Protein 2H1T (pdb70)

B-factor: mean 19.74, std 7.94, range [5.24, 64.87]

Structure (mmCIF, N/CA/C/O backbone):
data_2H1T
#
_entry.id   2H1T
#
_cell.length_a   130.030
_cell.length_b   41.900
_cell.length_c   78.650
_cell.angle_alpha   90.000
_cell.angle_beta   91.220
_cell.angle_gamma   90.000
#
_symmetry.space_group_name_H-M   'C 1 2 1'
#
loop_
_entity.id
_entity.type
_entity.pdbx_description
1 polymer 'Hypothetical protein'
2 non-polymer 1,2-ETHANEDIOL
3 non-polymer (4S)-2-METHYL-2,4-PENTANEDIOL
4 water water
#
loop_
_atom_site.group_PDB
_atom_site.id
_atom_site.type_symbol
_atom_site.label_atom_id
_atom_site.label_alt_id
_atom_site.label_comp_id
_atom_site.label_asym_id
_atom_site.label_entity_id
_atom_site.label_seq_id
_atom_site.pdbx_PDB_ins_code
_atom_site.Cartn_x
_atom_site.Cartn_y
_atom_site.Cartn_z
_atom_site.occupancy
_atom_site.B_iso_or_equiv
_atom_site.auth_seq_id
_atom_site.auth_comp_id
_atom_site.auth_asym_id
_atom_site.auth_atom_id
_atom_site.pdbx_PDB_model_num
ATOM 1 N N . SER A 1 3 ? 58.216 33.530 -21.300 1.00 37.98 2 SER A N 1
ATOM 2 C CA . SER A 1 3 ? 58.100 33.745 -22.775 1.00 37.20 2 SER A CA 1
ATOM 3 C C . SER A 1 3 ? 57.920 32.429 -23.560 1.00 36.69 2 SER A C 1
ATOM 4 O O . SER A 1 3 ? 57.115 32.386 -24.494 1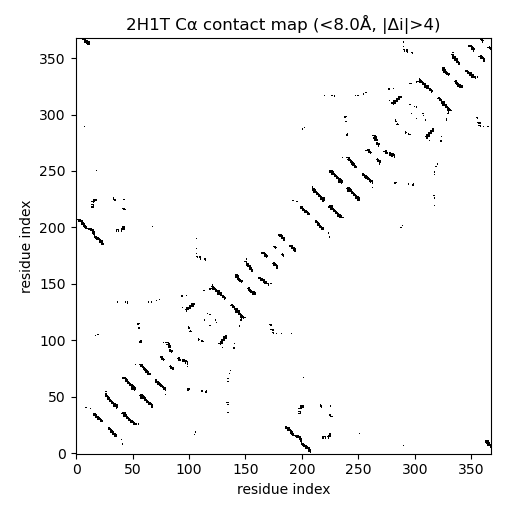.00 36.56 2 SER A O 1
ATOM 7 N N . ARG A 1 4 ? 58.651 31.370 -23.176 1.00 35.98 3 ARG A N 1
ATOM 8 C CA . ARG A 1 4 ? 58.551 30.041 -23.844 1.00 33.86 3 ARG A CA 1
ATOM 9 C C . ARG A 1 4 ? 57.160 29.405 -23.732 1.00 31.14 3 ARG A C 1
ATOM 10 O O . ARG A 1 4 ? 56.675 28.800 -24.684 1.00 30.89 3 ARG A O 1
ATOM 18 N N . ASP A 1 5 ? 56.539 29.514 -22.565 1.00 28.90 4 ASP A N 1
ATOM 19 C CA . ASP A 1 5 ? 55.215 28.925 -22.368 1.00 27.70 4 ASP A CA 1
ATOM 20 C C . ASP A 1 5 ? 54.318 29.843 -21.526 1.00 25.01 4 ASP A C 1
ATOM 21 O O . ASP A 1 5 ? 54.740 30.909 -21.089 1.00 20.07 4 ASP A O 1
ATOM 26 N N . ARG A 1 6 ? 53.066 29.445 -21.360 1.00 21.45 5 ARG A N 1
ATOM 27 C CA . ARG A 1 6 ? 52.142 30.211 -20.595 1.00 19.77 5 ARG A CA 1
ATOM 28 C C . ARG A 1 6 ? 51.404 29.259 -19.673 1.00 16.30 5 ARG A C 1
ATOM 29 O O . ARG A 1 6 ? 50.970 28.207 -20.130 1.00 14.34 5 ARG A O 1
ATOM 37 N N . LEU A 1 7 ? 51.276 29.632 -18.393 1.00 14.50 6 LEU A N 1
ATOM 38 C CA . LEU A 1 7 ? 50.582 28.825 -17.393 1.00 15.84 6 LEU A CA 1
ATOM 39 C C . LEU A 1 7 ? 49.053 29.067 -17.384 1.00 14.56 6 LEU A C 1
ATOM 40 O O . LEU A 1 7 ? 48.605 30.207 -17.384 1.00 15.63 6 LEU A O 1
ATOM 45 N N . TYR A 1 8 ? 48.288 27.976 -17.366 1.00 13.36 7 TYR A N 1
ATOM 46 C CA . TYR A 1 8 ? 46.835 27.977 -17.188 1.00 12.75 7 TYR A CA 1
ATOM 47 C C . TYR A 1 8 ? 46.541 27.005 -16.076 1.00 14.61 7 TYR A C 1
ATOM 48 O O . TYR A 1 8 ? 47.063 25.886 -16.055 1.00 13.87 7 TYR A O 1
ATOM 57 N N . THR A 1 9 ? 45.672 27.429 -15.174 1.00 12.06 8 THR A N 1
ATOM 58 C CA . THR A 1 9 ? 45.312 26.694 -13.996 1.00 13.24 8 THR A CA 1
ATOM 59 C C . THR A 1 9 ? 43.776 26.587 -13.957 1.00 13.16 8 THR A C 1
ATOM 60 O O . THR A 1 9 ? 43.070 27.599 -14.186 1.00 13.25 8 THR A O 1
ATOM 64 N N . TRP A 1 10 ? 43.260 25.389 -13.705 1.00 13.68 9 TRP A N 1
ATOM 65 C CA . TRP A 1 10 ? 41.823 25.187 -13.529 1.00 14.10 9 TRP A CA 1
ATOM 66 C C . TRP A 1 10 ? 41.537 24.513 -12.210 1.00 14.43 9 TRP A C 1
ATOM 67 O O . TRP A 1 10 ? 42.220 23.557 -11.817 1.00 12.41 9 TRP A O 1
ATOM 78 N N . ALA A 1 11 ? 40.500 24.988 -11.541 1.00 13.84 10 ALA A N 1
ATOM 79 C CA . ALA A 1 11 ? 39.959 24.342 -10.369 1.00 13.80 10 ALA A CA 1
ATOM 80 C C . ALA A 1 11 ? 38.663 23.633 -10.756 1.00 13.81 10 ALA A C 1
ATOM 81 O O . ALA A 1 11 ? 37.810 24.218 -11.445 1.00 14.71 10 ALA A O 1
ATOM 83 N N . GLY A 1 12 ? 38.478 22.414 -10.270 1.00 13.65 11 GLY A N 1
ATOM 84 C CA . GLY A 1 12 ? 37.207 21.764 -10.375 1.00 14.44 11 GLY A CA 1
ATOM 85 C C . GLY A 1 12 ? 36.121 22.288 -9.441 1.00 12.44 11 GLY A C 1
ATOM 86 O O . GLY A 1 12 ? 36.402 22.632 -8.280 1.00 13.82 11 GLY A O 1
ATOM 87 N N . LEU A 1 13 ? 34.879 22.278 -9.945 1.00 13.39 12 LEU A N 1
ATOM 88 C CA . LEU A 1 13 ? 33.699 22.705 -9.199 1.00 14.02 12 LEU A CA 1
ATOM 89 C C . LEU A 1 13 ? 32.903 21.495 -8.759 1.00 16.22 12 LEU A C 1
ATOM 90 O O . LEU A 1 13 ? 32.116 21.560 -7.813 1.00 15.85 12 LEU A O 1
ATOM 95 N N . TRP A 1 14 ? 33.099 20.370 -9.449 1.00 16.58 13 TRP A N 1
ATOM 96 C CA . TRP A 1 14 ? 32.526 19.118 -9.004 1.00 14.92 13 TRP A CA 1
ATOM 97 C C . TRP A 1 14 ? 33.166 18.746 -7.655 1.00 13.36 13 TRP A C 1
ATOM 98 O O . TRP A 1 14 ? 34.249 19.219 -7.318 1.00 12.10 13 TRP A O 1
ATOM 109 N N . ARG A 1 15 ? 32.488 17.927 -6.870 1.00 13.69 14 ARG A N 1
ATOM 110 C CA . ARG A 1 15 ? 33.059 17.459 -5.592 1.00 14.38 14 ARG A CA 1
ATOM 111 C C . ARG A 1 15 ? 32.799 15.961 -5.435 1.00 15.96 14 ARG A C 1
ATOM 112 O O . ARG A 1 15 ? 31.761 15.447 -5.885 1.00 15.12 14 ARG A O 1
ATOM 120 N N . SER A 1 16 ? 33.778 15.290 -4.818 1.00 15.18 15 SER A N 1
ATOM 121 C CA A SER A 1 16 ? 33.666 13.904 -4.400 0.50 15.14 15 SER A CA 1
ATOM 122 C CA B SER A 1 16 ? 33.691 13.897 -4.394 0.50 14.73 15 SER A CA 1
ATOM 123 C C . SER A 1 16 ? 34.362 13.792 -3.028 1.00 15.40 15 SER A C 1
ATOM 124 O O . SER A 1 16 ? 35.332 14.507 -2.757 1.00 14.68 15 SER A O 1
ATOM 129 N N . PRO A 1 17 ? 33.871 12.897 -2.152 1.00 16.19 16 PRO A N 1
ATOM 130 C CA . PRO A 1 17 ? 34.526 12.802 -0.855 1.00 18.32 16 PRO A CA 1
ATOM 131 C C . PRO A 1 17 ? 35.926 12.259 -1.002 1.00 19.42 16 PRO A C 1
ATOM 132 O O . PRO A 1 17 ? 36.139 11.348 -1.800 1.00 20.22 16 PRO A O 1
ATOM 136 N N . SER A 1 18 ? 36.877 12.812 -0.262 1.00 19.66 17 SER A N 1
ATOM 137 C CA . SER A 1 18 ? 38.230 12.293 -0.332 1.00 18.83 17 SER A CA 1
ATOM 138 C C . SER A 1 18 ? 39.010 12.470 0.970 1.00 17.17 17 SER A C 1
ATOM 139 O O . SER A 1 18 ? 38.486 13.044 1.930 1.00 17.45 17 SER A O 1
ATOM 142 N N . SER A 1 19 ? 40.227 11.923 1.000 1.00 16.44 18 SER A N 1
ATOM 143 C CA . SER A 1 19 ? 41.035 11.825 2.231 1.00 16.15 18 SER A CA 1
ATOM 144 C C . SER A 1 19 ? 42.521 11.863 1.889 1.00 17.68 18 SER A C 1
ATOM 145 O O . SER A 1 19 ? 42.937 12.145 0.728 1.00 15.80 18 SER A O 1
ATOM 148 N N . SER A 1 20 ? 43.312 11.512 2.882 1.00 16.03 19 SER A N 1
ATOM 149 C CA . SER A 1 20 ? 44.739 11.496 2.757 1.00 15.62 19 SER A CA 1
ATOM 150 C C . SER A 1 20 ? 45.292 10.150 2.314 1.00 14.22 19 SER A C 1
ATOM 151 O O . SER A 1 20 ? 44.723 9.089 2.539 1.00 11.77 19 SER A O 1
ATOM 154 N N . TRP A 1 21 ? 46.443 10.216 1.678 1.00 15.69 20 TRP A N 1
ATOM 155 C CA . TRP A 1 21 ? 47.216 9.045 1.380 1.00 16.99 20 TRP A CA 1
ATOM 156 C C . TRP A 1 21 ? 48.649 9.482 1.615 1.00 16.18 20 TRP A C 1
ATOM 157 O O . TRP A 1 21 ? 49.111 10.523 1.062 1.00 15.83 20 TRP A O 1
ATOM 168 N N . GLU A 1 22 ? 49.353 8.713 2.438 1.00 14.59 21 GLU A N 1
ATOM 169 C CA . GLU A 1 22 ? 50.710 9.052 2.789 1.00 14.14 21 GLU A CA 1
ATOM 170 C C . GLU A 1 22 ? 51.577 7.810 2.589 1.00 13.27 21 GLU A C 1
ATOM 171 O O . GLU A 1 22 ? 51.248 6.708 3.065 1.00 12.65 21 GLU A O 1
ATOM 177 N N . ALA A 1 23 ? 52.691 8.014 1.880 1.00 16.50 22 ALA A N 1
ATOM 178 C CA . ALA A 1 23 ? 53.729 6.990 1.696 1.00 15.02 22 ALA A CA 1
ATOM 179 C C . ALA A 1 23 ? 55.033 7.459 2.331 1.00 16.61 22 ALA A C 1
ATOM 180 O O . ALA A 1 23 ? 55.614 8.498 1.950 1.00 14.00 22 ALA A O 1
ATOM 182 N N . LEU A 1 24 ? 55.491 6.699 3.318 1.00 17.63 23 LEU A N 1
ATOM 183 C CA . LEU A 1 24 ? 56.659 7.100 4.074 1.00 18.94 23 LEU A CA 1
ATOM 184 C C . LEU A 1 24 ? 57.789 6.055 3.999 1.00 19.01 23 LEU A C 1
ATOM 185 O O . LEU A 1 24 ? 57.533 4.842 4.018 1.00 17.53 23 LEU A O 1
ATOM 190 N N . ARG A 1 25 ? 59.025 6.549 3.940 1.00 19.81 24 ARG A N 1
ATOM 191 C CA . ARG A 1 25 ? 60.213 5.689 4.044 1.00 22.02 24 ARG A CA 1
ATOM 192 C C . ARG A 1 25 ? 60.908 5.961 5.378 1.00 19.28 24 ARG A C 1
ATOM 193 O O . ARG A 1 25 ? 61.186 7.109 5.713 1.00 18.43 24 ARG A O 1
ATOM 201 N N . LEU A 1 26 ? 61.218 4.899 6.107 1.00 19.18 25 LEU A N 1
ATOM 202 C CA . LEU A 1 26 ? 61.761 5.043 7.434 1.00 19.64 25 LEU A CA 1
ATOM 203 C C . LEU A 1 26 ? 63.156 4.467 7.472 1.00 20.81 25 LEU A C 1
ATOM 204 O O . LEU A 1 26 ? 63.377 3.305 7.124 1.00 19.30 25 LEU A O 1
ATOM 209 N N . GLU A 1 27 ? 64.090 5.309 7.915 1.00 21.73 26 GLU A N 1
ATOM 210 C CA . GLU A 1 27 ? 65.426 4.867 8.350 1.00 23.30 26 GLU A CA 1
ATOM 211 C C . GLU A 1 27 ? 65.544 4.909 9.872 1.00 21.59 26 GLU A C 1
ATOM 212 O O . GLU A 1 27 ? 64.604 5.263 10.576 1.00 21.31 26 GLU A O 1
ATOM 218 N N . ASP A 1 28 ? 66.708 4.561 10.394 1.00 21.96 27 ASP A N 1
ATOM 219 C CA . ASP A 1 28 ? 66.886 4.480 11.821 1.00 24.43 27 ASP A CA 1
ATOM 220 C C . ASP A 1 28 ? 66.662 5.819 12.515 1.00 22.42 27 ASP A C 1
ATOM 221 O O . ASP A 1 28 ? 66.039 5.868 13.585 1.00 23.50 27 ASP A O 1
ATOM 226 N N . ASP A 1 29 ? 67.192 6.882 11.917 1.00 19.45 28 ASP A N 1
ATOM 227 C CA . ASP A 1 29 ? 67.197 8.195 12.555 1.00 19.00 28 ASP A CA 1
ATOM 228 C C . ASP A 1 29 ? 66.461 9.288 11.773 1.00 15.72 28 ASP A C 1
ATOM 229 O O . ASP A 1 29 ? 66.552 10.460 12.108 1.00 13.41 28 ASP A O 1
ATOM 234 N N . GLN A 1 30 ? 65.791 8.900 10.697 1.00 16.30 29 GLN A N 1
ATOM 235 C CA . GLN A 1 30 ? 65.054 9.841 9.869 1.00 17.07 29 GLN A CA 1
ATOM 236 C C . GLN A 1 30 ? 63.960 9.182 9.009 1.00 14.32 29 GLN A C 1
ATOM 237 O O . GLN A 1 30 ? 63.927 7.973 8.814 1.00 15.55 29 GLN A O 1
ATOM 243 N N . ALA A 1 31 ? 63.006 9.998 8.590 1.00 13.98 30 ALA A N 1
ATOM 244 C CA . ALA A 1 31 ? 61.947 9.565 7.699 1.00 15.67 30 ALA A CA 1
ATOM 245 C C . ALA A 1 31 ? 61.749 10.609 6.647 1.00 15.33 30 ALA A C 1
ATOM 246 O O . ALA A 1 31 ? 62.000 11.805 6.863 1.00 16.24 30 ALA A O 1
ATOM 248 N N . GLU A 1 32 ? 61.270 10.142 5.509 1.00 13.21 31 GLU A N 1
ATOM 249 C CA . GLU A 1 32 ? 60.888 10.998 4.439 1.00 17.76 31 GLU A CA 1
ATOM 250 C C . GLU A 1 32 ? 59.563 10.512 3.912 1.00 16.85 31 GLU A C 1
ATOM 251 O O . GLU A 1 32 ? 59.373 9.297 3.736 1.00 18.76 31 GLU A O 1
ATOM 257 N N . SER A 1 33 ? 58.668 11.463 3.675 1.00 14.44 32 SER A N 1
ATOM 258 C CA . SER A 1 33 ? 57.303 11.168 3.377 1.00 15.30 32 SER A CA 1
ATOM 259 C C . SER A 1 33 ? 56.690 12.111 2.342 1.00 15.29 32 SER A C 1
ATOM 260 O O . SER A 1 33 ? 57.078 13.273 2.228 1.00 13.68 32 SER A O 1
ATOM 263 N N . GLN A 1 34 ? 55.766 11.545 1.569 1.00 16.35 33 GLN A N 1
ATOM 264 C CA . GLN A 1 34 ? 54.945 12.246 0.615 1.00 19.28 33 GLN A CA 1
ATOM 265 C C . GLN A 1 34 ? 53.505 11.989 1.022 1.00 17.47 33 GLN A C 1
ATOM 266 O O . GLN A 1 34 ? 53.048 10.833 1.060 1.00 15.03 33 GLN A O 1
ATOM 272 N N . LEU A 1 35 ? 52.783 13.071 1.287 1.00 17.98 34 LEU A N 1
ATOM 273 C CA . LEU A 1 35 ? 51.427 12.990 1.799 1.00 18.59 34 LEU A CA 1
ATOM 274 C C . LEU A 1 35 ? 50.508 13.767 0.860 1.00 17.74 34 LEU A C 1
ATOM 275 O O . LEU A 1 35 ? 50.751 14.922 0.538 1.00 15.76 34 LEU A O 1
ATOM 280 N N . ARG A 1 36 ? 49.456 13.140 0.378 1.00 14.62 35 ARG A N 1
ATOM 281 C CA . ARG A 1 36 ? 48.500 13.872 -0.503 1.00 16.41 35 ARG A CA 1
ATOM 282 C C . ARG A 1 36 ? 47.159 13.877 0.170 1.00 15.57 35 ARG A C 1
ATOM 283 O O . ARG A 1 36 ? 46.763 12.846 0.733 1.00 14.38 35 ARG A O 1
ATOM 291 N N . ALA A 1 37 ? 46.454 15.008 0.103 1.00 14.74 36 ALA A N 1
ATOM 292 C CA . ALA A 1 37 ? 45.241 15.214 0.877 1.00 14.64 36 ALA A CA 1
ATOM 293 C C . ALA A 1 37 ? 44.489 16.442 0.371 1.00 14.97 36 ALA A C 1
ATOM 294 O O . ALA A 1 37 ? 45.052 17.282 -0.332 1.00 15.13 36 ALA A O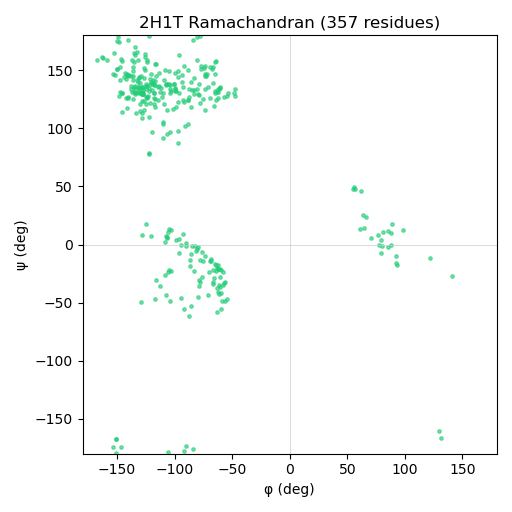 1
ATOM 296 N N . PRO A 1 38 ? 43.187 16.500 0.667 1.00 15.11 37 PRO A N 1
ATOM 297 C CA . PRO A 1 38 ? 42.380 17.653 0.318 1.00 15.02 37 PRO A CA 1
ATOM 298 C C . PRO A 1 38 ? 42.468 18.723 1.390 1.00 16.83 37 PRO A C 1
ATOM 299 O O . PRO A 1 38 ? 42.502 18.390 2.581 1.00 15.46 37 PRO A O 1
ATOM 303 N N . ASP A 1 39 ? 42.546 19.985 0.946 1.00 18.37 38 ASP A N 1
ATOM 304 C CA . ASP A 1 39 ? 42.322 21.150 1.786 1.00 18.64 38 ASP A CA 1
ATOM 305 C C . ASP A 1 39 ? 40.869 21.146 2.204 1.00 19.65 38 ASP A C 1
ATOM 306 O O . ASP A 1 39 ? 39.967 21.241 1.357 1.00 19.34 38 ASP A O 1
ATOM 311 N N . GLU A 1 40 ? 40.654 21.082 3.514 1.00 19.85 39 GLU A N 1
ATOM 312 C CA . GLU A 1 40 ? 39.341 20.869 4.078 1.00 23.21 39 GLU A CA 1
ATOM 313 C C . GLU A 1 40 ? 38.455 22.131 4.035 1.00 24.69 39 GLU A C 1
ATOM 314 O O . GLU A 1 40 ? 37.263 22.054 4.327 1.00 26.26 39 GLU A O 1
ATOM 320 N N . ARG A 1 41 ? 39.011 23.269 3.627 1.00 24.68 40 ARG A N 1
ATOM 321 C CA . ARG A 1 41 ? 38.241 24.502 3.481 1.00 26.76 40 ARG A CA 1
ATOM 322 C C . ARG A 1 41 ? 37.955 24.800 2.020 1.00 25.89 40 ARG A C 1
ATOM 323 O O . ARG A 1 41 ? 36.816 25.086 1.658 1.00 27.07 40 ARG A O 1
ATOM 331 N N . SER A 1 42 ? 38.985 24.736 1.185 1.00 25.45 41 SER A N 1
ATOM 332 C CA . SER A 1 42 ? 38.865 25.040 -0.249 1.00 24.81 41 SER A CA 1
ATOM 333 C C . SER A 1 42 ? 38.354 23.893 -1.118 1.00 25.37 41 SER A C 1
ATOM 334 O O . SER A 1 42 ? 37.855 24.123 -2.233 1.00 25.73 41 SER A O 1
ATOM 337 N N . GLY A 1 43 ? 38.510 22.661 -0.645 1.00 25.16 42 GLY A N 1
ATOM 338 C CA . GLY A 1 43 ? 38.183 21.471 -1.446 1.00 22.84 42 GLY A CA 1
ATOM 339 C C . GLY A 1 43 ? 39.190 21.099 -2.525 1.00 22.64 42 GLY A C 1
ATOM 340 O O . GLY A 1 43 ? 38.930 20.233 -3.339 1.00 26.18 42 GLY A O 1
ATOM 341 N N . LEU A 1 44 ? 40.340 21.760 -2.561 1.00 19.55 43 LEU A N 1
ATOM 342 C CA . LEU A 1 44 ? 41.320 21.504 -3.593 1.00 19.00 43 LEU A CA 1
ATOM 343 C C . LEU A 1 44 ? 42.523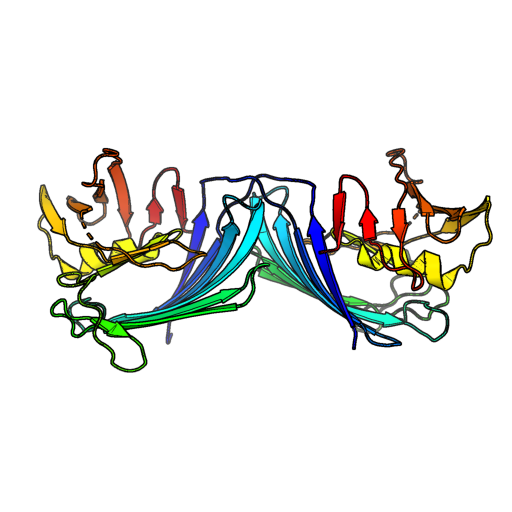 20.757 -2.994 1.00 17.05 43 LEU A C 1
ATOM 344 O O . LEU A 1 44 ? 42.836 20.895 -1.804 1.00 14.10 43 LEU A O 1
ATOM 349 N N . PRO A 1 45 ? 43.178 19.935 -3.813 1.00 16.94 44 PRO A N 1
ATOM 350 C CA . PRO A 1 45 ? 44.250 19.073 -3.299 1.00 18.39 44 PRO A CA 1
ATOM 351 C C . PRO A 1 45 ? 45.566 19.761 -2.985 1.00 17.44 44 PRO A C 1
ATOM 352 O O . PRO A 1 45 ? 45.893 20.768 -3.564 1.00 18.70 44 PRO A O 1
ATOM 356 N N . TYR A 1 46 ? 46.316 19.209 -2.048 1.00 15.87 45 TYR A N 1
ATOM 357 C CA . TYR A 1 46 ? 47.703 19.613 -1.869 1.00 17.84 45 TYR A CA 1
ATOM 358 C C . TYR A 1 46 ? 48.589 18.378 -1.756 1.00 17.84 45 TYR A C 1
ATOM 359 O O . TYR A 1 46 ? 48.116 17.247 -1.618 1.00 16.11 45 TYR A O 1
ATOM 368 N N . GLN A 1 47 ? 49.887 18.598 -1.894 1.00 18.90 46 GLN A N 1
ATOM 369 C CA . GLN A 1 47 ? 50.853 17.570 -1.606 1.00 18.75 46 GLN A CA 1
ATOM 370 C C . GLN A 1 47 ? 51.885 18.167 -0.662 1.00 19.67 46 GLN A C 1
ATOM 371 O O . GLN A 1 47 ? 52.464 19.229 -0.959 1.00 16.93 46 GLN A O 1
ATOM 377 N N . LEU A 1 48 ? 52.116 17.424 0.427 1.00 18.48 47 LEU A N 1
ATOM 378 C CA . LEU A 1 48 ? 53.101 17.757 1.442 1.00 15.88 47 LEU A CA 1
ATOM 379 C C . LEU A 1 48 ? 54.226 16.732 1.337 1.00 15.85 47 LEU A C 1
ATOM 380 O O . LEU A 1 48 ? 53.987 15.523 1.361 1.00 18.38 47 LEU A O 1
ATOM 385 N N . ASP A 1 49 ? 55.445 17.217 1.216 1.00 15.16 48 ASP A N 1
ATOM 386 C CA . ASP A 1 49 ? 56.661 16.391 1.286 1.00 16.24 48 ASP A CA 1
ATOM 387 C C . ASP A 1 49 ? 57.365 16.818 2.552 1.00 14.78 48 ASP A C 1
ATOM 388 O O . ASP A 1 49 ? 57.494 17.998 2.814 1.00 14.18 48 ASP A O 1
ATOM 393 N N . TYR A 1 50 ? 57.780 15.875 3.381 1.00 15.84 49 TYR A N 1
ATOM 394 C CA . TYR A 1 50 ? 58.493 16.265 4.565 1.00 15.63 49 TYR A CA 1
ATOM 395 C C . TYR A 1 50 ? 59.562 15.278 4.963 1.00 16.45 49 TYR A C 1
ATOM 396 O O . TYR A 1 50 ? 59.511 14.108 4.591 1.00 16.65 49 TYR A O 1
ATOM 405 N N . ARG A 1 51 ? 60.520 15.776 5.721 1.00 16.95 50 ARG A N 1
ATOM 406 C CA . ARG A 1 51 ? 61.560 14.916 6.265 1.00 17.77 50 ARG A CA 1
ATOM 407 C C . ARG A 1 51 ? 61.772 15.274 7.714 1.00 13.59 50 ARG A C 1
ATOM 408 O O . ARG A 1 51 ? 61.909 16.458 8.038 1.00 13.42 50 ARG A O 1
ATOM 416 N N . LEU A 1 52 ? 61.787 14.257 8.571 1.00 10.63 51 LEU A N 1
ATOM 417 C CA . LEU A 1 52 ? 62.107 14.418 9.985 1.00 12.14 51 LEU A CA 1
ATOM 418 C C . LEU A 1 52 ? 63.370 13.663 10.331 1.00 13.57 51 LEU A C 1
ATOM 419 O O . LEU A 1 52 ? 63.654 12.597 9.774 1.00 12.14 51 LEU A O 1
ATOM 424 N N . ARG A 1 53 ? 64.144 14.242 11.244 1.00 14.49 52 ARG A N 1
ATOM 425 C CA . ARG A 1 53 ? 65.353 13.608 11.729 1.00 14.46 52 ARG A CA 1
ATOM 426 C C . ARG A 1 53 ? 65.358 13.749 13.245 1.00 12.76 52 ARG A C 1
ATOM 427 O O . ARG A 1 53 ? 65.047 14.815 13.777 1.00 10.83 52 ARG A O 1
ATOM 435 N N . TRP A 1 54 ? 65.716 12.673 13.933 1.00 13.63 53 TRP A N 1
ATOM 436 C CA . TRP A 1 54 ? 65.684 12.653 15.418 1.00 14.78 53 TRP A CA 1
ATOM 437 C C . TRP A 1 54 ? 66.954 12.046 15.955 1.00 15.79 53 TRP A C 1
ATOM 438 O O . TRP A 1 54 ? 67.754 11.530 15.171 1.00 15.23 53 TRP A O 1
ATOM 449 N N . ASP A 1 55 ? 67.169 12.145 17.272 1.00 15.86 54 ASP A N 1
ATOM 450 C CA . ASP A 1 55 ? 68.355 11.561 17.887 1.00 18.27 54 ASP A CA 1
ATOM 451 C C . ASP A 1 55 ? 68.162 10.117 18.356 1.00 18.05 54 ASP A C 1
ATOM 452 O O . ASP A 1 55 ? 67.118 9.506 18.104 1.00 18.52 54 ASP A O 1
ATOM 457 N N . ALA A 1 56 ? 69.172 9.585 19.052 1.00 16.49 55 ALA A N 1
ATOM 458 C CA . ALA A 1 56 ? 69.132 8.199 19.517 1.00 18.10 55 ALA A CA 1
ATOM 459 C C . ALA A 1 56 ? 67.969 7.953 20.447 1.00 18.91 55 ALA A C 1
ATOM 460 O O . ALA A 1 56 ? 67.577 6.815 20.630 1.00 20.89 55 ALA A O 1
ATOM 462 N N . ASP A 1 57 ? 67.428 9.011 21.056 1.00 16.85 56 ASP A N 1
ATOM 463 C CA . ASP A 1 57 ? 66.377 8.857 22.029 1.00 17.98 56 ASP A CA 1
ATOM 464 C C . ASP A 1 57 ? 65.017 9.239 21.499 1.00 17.48 56 ASP A C 1
ATOM 465 O O . ASP A 1 57 ? 64.049 9.309 22.258 1.00 17.19 56 ASP A O 1
ATOM 470 N N . TRP A 1 58 ? 64.947 9.384 20.171 1.00 18.37 57 TRP A N 1
ATOM 471 C CA . TRP A 1 58 ? 63.738 9.767 19.449 1.00 18.17 57 TRP A CA 1
ATOM 472 C C . TRP A 1 58 ? 63.263 11.192 19.754 1.00 18.32 57 TRP A C 1
ATOM 473 O O . TRP A 1 58 ? 62.080 11.485 19.592 1.00 19.74 57 TRP A O 1
ATOM 484 N N . HIS A 1 59 ? 64.181 12.062 20.197 1.00 15.68 58 HIS A N 1
ATOM 485 C CA . HIS A 1 59 ? 63.921 13.510 20.215 1.00 17.46 58 HIS A CA 1
ATOM 486 C C . HIS A 1 59 ? 64.110 14.099 18.821 1.00 15.71 58 HIS A C 1
ATOM 487 O O . HIS A 1 59 ? 65.159 13.946 18.223 1.00 14.83 58 HIS A O 1
ATOM 494 N N . LEU A 1 60 ? 63.134 14.863 18.346 1.00 13.15 59 LEU A N 1
ATOM 495 C CA . LEU A 1 60 ? 63.240 15.536 17.087 1.00 13.22 59 LEU A CA 1
ATOM 496 C C . LEU A 1 60 ? 64.391 16.555 17.083 1.00 14.30 59 LEU A C 1
ATOM 497 O O . LEU A 1 60 ? 64.506 17.353 18.016 1.00 19.73 59 LEU A O 1
ATOM 502 N N . ARG A 1 61 ? 65.233 16.507 16.049 1.00 14.41 60 ARG A N 1
ATOM 503 C CA . ARG A 1 61 ? 66.330 17.482 15.856 1.00 13.41 60 ARG A CA 1
ATOM 504 C C . ARG A 1 61 ? 66.112 18.376 14.637 1.00 13.94 60 ARG A C 1
ATOM 505 O O . ARG A 1 61 ? 66.507 19.558 14.656 1.00 13.64 60 ARG A O 1
ATOM 513 N N . GLU A 1 62 ? 65.533 17.835 13.562 1.00 16.35 61 GLU A N 1
ATOM 514 C CA . GLU A 1 62 ? 65.250 18.642 12.371 1.00 16.36 61 GLU A CA 1
ATOM 515 C C . GLU A 1 62 ? 63.949 18.241 11.675 1.00 16.49 61 GLU A C 1
ATOM 516 O O . GLU A 1 62 ? 63.581 17.048 11.617 1.00 16.58 61 GLU A O 1
ATOM 522 N N . ALA A 1 63 ? 63.259 19.235 11.140 1.00 14.20 62 ALA A N 1
ATOM 523 C CA . ALA A 1 63 ? 62.095 18.978 10.310 1.00 16.97 62 ALA A CA 1
ATOM 524 C C . ALA A 1 63 ? 62.114 19.920 9.094 1.00 18.53 62 ALA A C 1
ATOM 525 O O . ALA A 1 63 ? 62.344 21.100 9.242 1.00 18.64 62 ALA A O 1
ATOM 527 N N . VAL A 1 64 ? 61.866 19.369 7.909 1.00 16.55 63 VAL A N 1
ATOM 528 C CA . VAL A 1 64 ? 61.764 20.121 6.659 1.00 17.85 63 VAL A CA 1
ATOM 529 C C . VAL A 1 64 ? 60.458 19.757 5.948 1.00 17.02 63 VAL A C 1
ATOM 530 O O . VAL A 1 64 ? 60.142 18.575 5.802 1.00 17.35 63 VAL A O 1
ATOM 534 N N . PHE A 1 65 ? 59.717 20.780 5.533 1.00 14.24 64 PHE A N 1
ATOM 535 C CA . PHE A 1 65 ? 58.419 20.679 4.885 1.00 15.60 64 PHE A CA 1
ATOM 536 C C . PHE A 1 65 ? 58.385 21.440 3.576 1.00 15.57 64 PHE A C 1
ATOM 537 O O . PHE A 1 65 ? 58.930 22.542 3.485 1.00 14.83 64 PHE A O 1
ATOM 545 N N . HIS A 1 66 ? 57.676 20.879 2.584 1.00 15.75 65 HIS A N 1
ATOM 546 C CA . HIS A 1 66 ? 57.516 21.512 1.271 1.00 14.75 65 HIS A CA 1
ATOM 547 C C . HIS A 1 66 ? 56.134 21.113 0.880 1.00 14.63 65 HIS A C 1
ATOM 548 O O . HIS A 1 66 ? 55.833 19.913 0.774 1.00 14.90 65 HIS A O 1
ATOM 555 N N . VAL A 1 67 ? 55.264 22.108 0.788 1.00 15.71 66 VAL A N 1
ATOM 556 C CA . VAL A 1 67 ? 53.867 21.880 0.429 1.00 17.47 66 VAL A CA 1
ATOM 557 C C . VAL A 1 67 ? 53.538 22.624 -0.838 1.00 15.75 66 VAL A C 1
ATOM 558 O O . VAL A 1 67 ? 53.848 23.793 -0.970 1.00 15.00 66 VAL A O 1
ATOM 562 N N . GLU A 1 68 ? 52.885 21.933 -1.753 1.00 15.17 67 GLU A N 1
ATOM 563 C CA . GLU A 1 68 ? 52.373 22.551 -2.957 1.00 14.84 67 GLU A CA 1
ATOM 564 C C . GLU A 1 68 ? 50.847 22.451 -3.028 1.00 12.94 67 GLU A C 1
ATOM 565 O O . GLU A 1 68 ? 50.256 21.376 -2.849 1.00 11.30 67 GLU A O 1
ATOM 571 N N . SER A 1 69 ? 50.234 23.592 -3.297 1.00 11.81 68 SER A N 1
ATOM 572 C CA . SER A 1 69 ? 48.794 23.726 -3.354 1.00 14.17 68 SER A CA 1
ATOM 573 C C . SER A 1 69 ? 48.460 24.801 -4.368 1.00 15.26 68 SER A C 1
ATOM 574 O O . SER A 1 69 ? 49.347 25.403 -4.960 1.00 16.26 68 SER A O 1
ATOM 577 N N . GLU A 1 70 ? 47.161 25.012 -4.547 1.00 16.77 69 GLU A N 1
ATOM 578 C CA A GLU A 1 70 ? 46.700 26.067 -5.427 0.50 17.87 69 GLU A CA 1
ATOM 579 C CA B GLU A 1 70 ? 46.584 26.103 -5.326 0.50 18.12 69 GLU A CA 1
ATOM 580 C C . GLU A 1 70 ? 47.273 27.413 -4.999 1.00 18.07 69 GLU A C 1
ATOM 581 O O . GLU A 1 70 ? 47.531 28.238 -5.874 1.00 18.11 69 GLU A O 1
ATOM 592 N N . THR A 1 71 ? 47.534 27.597 -3.694 1.00 18.97 70 THR A N 1
ATOM 593 C CA . THR A 1 71 ? 48.025 28.888 -3.160 1.00 20.73 70 THR A CA 1
ATOM 594 C C . THR A 1 71 ? 49.497 29.142 -3.395 1.00 21.35 70 THR A C 1
ATOM 595 O O . THR A 1 71 ? 49.967 30.268 -3.215 1.00 22.59 70 THR A O 1
ATOM 599 N N . GLY A 1 72 ? 50.234 28.111 -3.782 1.00 19.96 71 GLY A N 1
ATOM 600 C CA . GLY A 1 72 ? 51.638 28.275 -4.123 1.00 20.28 71 GLY A CA 1
ATOM 601 C C . GLY A 1 72 ? 52.442 27.220 -3.404 1.00 20.62 71 GLY A C 1
ATOM 602 O O . GLY A 1 72 ? 51.893 26.264 -2.889 1.00 19.92 71 GLY A O 1
ATOM 603 N N . VAL A 1 73 ? 53.751 27.406 -3.391 1.00 21.31 72 VAL A N 1
ATOM 604 C CA . VAL A 1 73 ? 54.648 26.504 -2.708 1.00 21.62 72 VAL A CA 1
ATOM 605 C C . VAL A 1 73 ? 54.950 27.195 -1.393 1.00 22.07 72 VAL A C 1
ATOM 606 O O . VAL A 1 73 ? 55.224 28.374 -1.386 1.00 21.02 72 VAL A O 1
ATOM 610 N N . ARG A 1 74 ? 54.859 26.460 -0.295 1.00 22.77 73 ARG A N 1
ATOM 611 C CA . ARG A 1 74 ? 55.280 26.962 1.010 1.00 25.14 73 ARG A CA 1
ATOM 612 C C . ARG A 1 74 ? 56.295 25.979 1.606 1.00 22.05 73 ARG A C 1
ATOM 613 O O . ARG A 1 74 ? 56.141 24.734 1.540 1.00 21.11 73 ARG A O 1
ATOM 621 N N . LYS A 1 75 ? 57.348 26.544 2.172 1.00 21.59 74 LYS A N 1
ATOM 622 C CA . LYS A 1 75 ? 58.343 25.751 2.840 1.00 21.98 74 LYS A CA 1
ATOM 623 C C . LYS A 1 75 ? 58.398 26.114 4.352 1.00 20.81 74 LYS A C 1
ATOM 624 O O . LYS A 1 75 ? 58.055 27.230 4.757 1.00 20.76 74 LYS A O 1
ATOM 630 N N . LEU A 1 76 ? 58.859 25.154 5.140 1.00 20.01 75 LEU A N 1
ATOM 631 C CA . LEU A 1 76 ? 59.165 25.350 6.564 1.00 19.57 75 LEU A CA 1
ATOM 632 C C . LEU A 1 76 ? 60.359 24.483 6.957 1.00 17.25 75 LEU A C 1
ATOM 633 O O . LEU A 1 76 ? 60.406 23.284 6.657 1.00 14.39 75 LEU A O 1
ATOM 638 N N . HIS A 1 77 ? 61.330 25.110 7.623 1.00 17.03 76 HIS A N 1
ATOM 639 C CA . HIS A 1 77 ? 62.523 24.438 8.133 1.00 16.89 76 HIS A CA 1
ATOM 640 C C . HIS A 1 77 ? 62.686 24.739 9.625 1.00 15.58 76 HIS A C 1
ATOM 641 O O . HIS A 1 77 ? 62.909 25.881 10.014 1.00 16.88 76 HIS A O 1
ATOM 648 N N . LEU A 1 78 ? 62.586 23.706 10.451 1.00 15.05 77 LEU A N 1
ATOM 649 C CA . LEU A 1 78 ? 62.707 23.837 11.903 1.00 14.97 77 LEU A CA 1
ATOM 650 C C . LEU A 1 78 ? 63.874 23.012 12.421 1.00 16.14 77 LEU A C 1
ATOM 651 O O . LEU A 1 78 ? 64.163 21.908 11.918 1.00 16.75 77 LEU A O 1
ATOM 656 N N . LEU A 1 79 ? 64.604 23.618 13.359 1.00 17.56 78 LEU A N 1
ATOM 657 C CA A LEU A 1 79 ? 65.652 22.928 14.096 0.50 16.72 78 LEU A CA 1
ATOM 658 C CA B LEU A 1 79 ? 65.645 22.946 14.103 0.50 17.04 78 LEU A CA 1
ATOM 659 C C . LEU A 1 79 ? 65.249 22.915 15.575 1.00 17.68 78 LEU A C 1
ATOM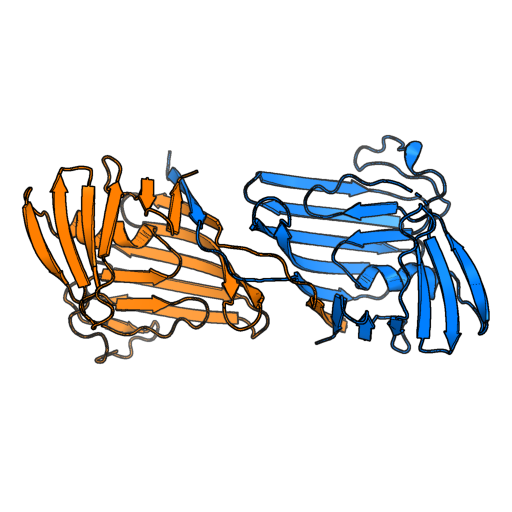 660 O O . LEU A 1 79 ? 64.706 23.875 16.082 1.00 17.49 78 LEU A O 1
ATOM 669 N N . ALA A 1 80 ? 65.502 21.798 16.247 1.00 16.85 79 ALA A N 1
ATOM 670 C CA . ALA A 1 80 ? 65.238 21.658 17.682 1.00 15.53 79 ALA A CA 1
ATOM 671 C C . ALA A 1 80 ? 66.482 21.071 18.351 1.00 15.69 79 ALA A C 1
ATOM 672 O O . ALA A 1 80 ? 67.126 20.199 17.791 1.00 13.87 79 ALA A O 1
ATOM 674 N N . ASP A 1 81 ? 66.794 21.519 19.565 1.00 13.02 80 ASP A N 1
ATOM 675 C CA . ASP A 1 81 ? 67.997 21.002 20.253 1.00 15.01 80 ASP A CA 1
ATOM 676 C C . ASP A 1 81 ? 67.830 19.666 20.987 1.00 16.29 80 ASP A C 1
ATOM 677 O O . ASP A 1 81 ? 68.811 19.139 21.540 1.00 15.40 80 ASP A O 1
ATOM 682 N N . GLY A 1 82 ? 66.613 19.107 20.958 1.00 15.37 81 GLY A N 1
ATOM 683 C CA . GLY A 1 82 ? 66.259 17.901 21.718 1.00 16.93 81 GLY A CA 1
ATOM 684 C C . GLY A 1 82 ? 65.935 18.157 23.196 1.00 18.68 81 GLY A C 1
ATOM 685 O O . GLY A 1 82 ? 65.637 17.204 23.959 1.00 17.68 81 GLY A O 1
ATOM 686 N N . ARG A 1 83 ? 66.042 19.422 23.614 1.00 17.61 82 ARG A N 1
ATOM 687 C CA . ARG A 1 83 ? 65.784 19.811 24.994 1.00 17.43 82 ARG A CA 1
ATOM 688 C C . ARG A 1 83 ? 64.740 20.903 25.106 1.00 18.61 82 ARG A C 1
ATOM 689 O O . ARG A 1 83 ? 64.655 21.558 26.162 1.00 18.81 82 ARG A O 1
ATOM 697 N N . GLY A 1 84 ? 63.949 21.090 24.035 1.00 17.09 83 GLY A N 1
ATOM 698 C CA . GLY A 1 84 ? 62.790 21.972 24.032 1.00 16.74 83 GLY A CA 1
ATOM 699 C C . GLY A 1 84 ? 63.006 23.370 23.439 1.00 18.40 83 GLY A C 1
ATOM 700 O O . GLY A 1 84 ? 62.146 24.237 23.606 1.00 17.75 83 GLY A O 1
ATOM 701 N N . HIS A 1 85 ? 64.132 23.581 22.746 1.00 15.92 84 HIS A N 1
ATOM 702 C CA . HIS A 1 85 ? 64.470 24.903 22.185 1.00 17.61 84 HIS A CA 1
ATOM 703 C C . HIS A 1 85 ? 64.545 24.823 20.681 1.00 17.43 84 HIS A C 1
ATOM 704 O O . HIS A 1 85 ? 65.240 23.987 20.116 1.00 17.48 84 HIS A O 1
ATOM 711 N N . TRP A 1 86 ? 63.790 25.703 20.038 1.00 16.02 85 TRP A N 1
ATOM 712 C CA . TRP A 1 86 ? 63.601 25.631 18.594 1.00 15.00 85 TRP A CA 1
ATOM 713 C C . TRP A 1 86 ? 64.145 26.798 17.876 1.00 16.36 85 TRP A C 1
ATOM 714 O O . TRP A 1 86 ? 64.229 27.912 18.411 1.00 15.29 85 TRP A O 1
ATOM 725 N N . GLN A 1 87 ? 64.467 26.586 16.611 1.00 17.98 86 GLN A N 1
ATOM 726 C CA . GLN A 1 87 ? 64.773 27.727 15.780 1.00 20.50 86 GLN A CA 1
ATOM 727 C C . GLN A 1 87 ? 64.458 27.434 14.354 1.00 19.09 86 GLN A C 1
ATOM 728 O O . GLN A 1 87 ? 64.229 26.275 13.981 1.00 17.16 86 GLN A O 1
ATOM 734 N N . ASP A 1 88 ? 64.401 28.494 13.561 1.00 19.36 87 ASP A N 1
ATOM 735 C CA . ASP A 1 88 ? 64.131 28.349 12.133 1.00 21.27 87 ASP A CA 1
ATOM 736 C C . ASP A 1 88 ? 65.396 28.032 11.381 1.00 22.52 87 ASP A C 1
ATOM 737 O O . ASP A 1 88 ? 66.481 28.036 11.962 1.00 22.94 87 ASP A O 1
ATOM 742 N N . GLY A 1 89 ? 65.267 27.802 10.073 1.00 25.67 88 GLY A N 1
ATOM 743 C CA . GLY A 1 89 ? 66.431 27.538 9.222 1.00 28.57 88 GLY A CA 1
ATOM 744 C C . GLY A 1 89 ? 67.446 28.666 9.124 1.00 29.22 88 GLY A C 1
ATOM 745 O O . GLY A 1 89 ? 68.580 28.442 8.727 1.00 30.38 88 GLY A O 1
ATOM 746 N N . ASP A 1 90 ? 67.052 29.881 9.494 1.00 30.91 89 ASP A N 1
ATOM 747 C CA . ASP A 1 90 ? 67.982 31.008 9.540 1.00 30.82 89 ASP A CA 1
ATOM 748 C C . ASP A 1 90 ? 68.652 31.133 10.891 1.00 31.73 89 ASP A C 1
ATOM 749 O O . ASP A 1 90 ? 69.428 32.064 11.112 1.00 31.89 89 ASP A O 1
ATOM 754 N N . GLY A 1 91 ? 68.345 30.220 11.806 1.00 29.83 90 GLY A N 1
ATOM 755 C CA . GLY A 1 91 ? 68.987 30.228 13.109 1.00 29.05 90 GLY A CA 1
ATOM 756 C C . GLY A 1 91 ? 68.371 31.220 14.075 1.00 28.75 90 GLY A C 1
ATOM 757 O O . GLY A 1 91 ? 68.918 31.452 15.150 1.00 29.20 90 GLY A O 1
ATOM 758 N N . GLU A 1 92 ? 67.213 31.776 13.708 1.00 28.60 91 GLU A N 1
ATOM 759 C CA . GLU A 1 92 ? 66.451 32.647 14.603 1.00 28.19 91 GLU A CA 1
ATOM 760 C C . GLU A 1 92 ? 65.678 31.794 15.607 1.00 25.37 91 GLU A C 1
ATOM 761 O O . GLU A 1 92 ? 64.958 30.868 15.206 1.00 24.86 91 GLU A O 1
ATOM 767 N N . ALA A 1 93 ? 65.822 32.110 16.895 1.00 22.82 92 ALA A N 1
ATOM 768 C CA . ALA A 1 93 ? 65.156 31.378 17.959 1.00 24.28 92 ALA A CA 1
ATOM 769 C C . ALA A 1 93 ? 63.626 31.552 17.842 1.00 22.25 92 ALA A C 1
ATOM 770 O O . ALA A 1 93 ? 63.155 32.604 17.418 1.00 20.85 92 ALA A O 1
ATOM 772 N N . LEU A 1 94 ? 62.891 30.509 18.213 1.00 21.98 93 LEU A N 1
ATOM 773 C CA . LEU A 1 94 ? 61.439 30.502 18.195 1.00 21.57 93 LEU A CA 1
ATOM 774 C C . LEU A 1 94 ? 60.948 30.202 19.611 1.00 21.65 93 LEU A C 1
ATOM 775 O O . LEU A 1 94 ? 60.548 29.065 19.901 1.00 19.53 93 LEU A O 1
ATOM 780 N N . PRO A 1 95 ? 60.961 31.220 20.497 1.00 20.66 94 PRO A N 1
ATOM 781 C CA . PRO A 1 95 ? 60.621 31.005 21.919 1.00 20.82 94 PRO A CA 1
ATOM 782 C C . PRO A 1 95 ? 59.190 30.508 22.177 1.00 21.23 94 PRO A C 1
ATOM 783 O O . PRO A 1 95 ? 58.927 29.847 23.199 1.00 20.87 94 PRO A O 1
ATOM 787 N N . ALA A 1 96 ? 58.296 30.736 21.221 1.00 20.28 95 ALA A N 1
ATOM 788 C CA . ALA A 1 96 ? 56.911 30.376 21.395 1.00 21.32 95 ALA A CA 1
ATOM 789 C C . ALA A 1 96 ? 56.747 28.870 21.432 1.00 20.68 95 ALA A C 1
ATOM 790 O O . ALA A 1 96 ? 55.684 28.391 21.778 1.00 23.50 95 ALA A O 1
ATOM 792 N N . PHE A 1 97 ? 57.792 28.129 21.060 1.00 20.27 96 PHE A N 1
ATOM 793 C CA . PHE A 1 97 ? 57.711 26.665 21.019 1.00 18.78 96 PHE A CA 1
ATOM 794 C C . PHE A 1 97 ? 58.484 26.046 22.177 1.00 16.92 96 PHE A C 1
ATOM 795 O O . PHE A 1 97 ? 58.612 24.822 22.281 1.00 15.55 96 PHE A O 1
ATOM 803 N N . ASP A 1 98 ? 58.994 26.893 23.066 1.00 17.68 97 ASP A N 1
ATOM 804 C CA . ASP A 1 98 ? 59.772 26.394 24.190 1.00 18.41 97 ASP A CA 1
ATOM 805 C C . ASP A 1 98 ? 59.079 25.229 24.882 1.00 16.63 97 ASP A C 1
ATOM 806 O O . ASP A 1 98 ? 57.885 25.294 25.140 1.00 19.07 97 ASP A O 1
ATOM 811 N N . GLY A 1 99 ? 59.819 24.163 25.172 1.00 17.71 98 GLY A N 1
ATOM 812 C CA . GLY A 1 99 ? 59.270 22.981 25.859 1.00 16.95 98 GLY A CA 1
ATOM 813 C C . GLY A 1 99 ? 58.744 21.883 24.965 1.00 18.54 98 GLY A C 1
ATOM 814 O O . GLY A 1 99 ? 58.531 20.774 25.422 1.00 19.67 98 GLY A O 1
ATOM 815 N N . CYS A 1 100 ? 58.512 22.164 23.687 1.00 19.37 99 CYS A N 1
ATOM 816 C CA . CYS A 1 100 ? 58.075 21.097 22.788 1.00 17.96 99 CYS A CA 1
ATOM 817 C C . CYS A 1 100 ? 59.243 20.198 22.443 1.00 17.68 99 CYS A C 1
ATOM 818 O O . CYS A 1 100 ? 60.269 20.672 21.991 1.00 15.63 99 CYS A O 1
ATOM 821 N N . LEU A 1 101 ? 59.092 18.899 22.675 1.00 15.69 100 LEU A N 1
ATOM 822 C CA . LEU A 1 101 ? 60.107 17.903 22.293 1.00 16.48 100 LEU A CA 1
ATOM 823 C C . LEU A 1 101 ? 59.741 17.094 21.025 1.00 17.52 100 LEU A C 1
ATOM 824 O O . LEU A 1 101 ? 60.638 16.497 20.396 1.00 17.49 100 LEU A O 1
ATOM 829 N N . ASP A 1 102 ? 58.432 17.019 20.711 1.00 16.16 101 ASP A N 1
ATOM 830 C CA . ASP A 1 102 ? 57.908 16.203 19.617 1.00 17.66 101 ASP A CA 1
ATOM 831 C C . ASP A 1 102 ? 57.077 17.101 18.687 1.00 17.63 101 ASP A C 1
ATOM 832 O O . ASP A 1 102 ? 56.484 18.111 19.121 1.00 18.17 101 ASP A O 1
ATOM 837 N N . ILE A 1 103 ? 57.058 16.720 17.426 1.00 18.82 102 ILE A N 1
ATOM 838 C CA . ILE A 1 103 ? 56.193 17.329 16.421 1.00 18.63 102 ILE A CA 1
ATOM 839 C C . ILE A 1 103 ? 54.974 16.404 16.229 1.00 16.07 102 ILE A C 1
ATOM 840 O O . ILE A 1 103 ? 55.080 15.186 16.373 1.00 16.80 102 ILE A O 1
ATOM 845 N N . ASP A 1 104 ? 53.834 17.015 15.934 1.00 16.51 103 ASP A N 1
ATOM 846 C CA . ASP A 1 104 ? 52.611 16.322 15.535 1.00 15.59 103 ASP A CA 1
ATOM 847 C C . ASP A 1 104 ? 52.126 17.018 14.259 1.00 15.78 103 ASP A C 1
ATOM 848 O O . ASP A 1 104 ? 51.790 18.210 14.261 1.00 15.00 103 ASP A O 1
ATOM 853 N N . ILE A 1 105 ? 52.132 16.270 13.169 1.00 14.39 104 ILE A N 1
ATOM 854 C CA . ILE A 1 105 ? 51.734 16.787 11.844 1.00 15.11 104 ILE A CA 1
ATOM 855 C C . ILE A 1 105 ? 50.343 16.232 11.627 1.00 16.25 104 ILE A C 1
ATOM 856 O O . ILE A 1 105 ? 50.149 15.028 11.763 1.00 16.58 104 ILE A O 1
ATOM 861 N N . TRP A 1 106 ? 49.409 17.090 11.221 1.00 16.46 105 TRP A N 1
ATOM 862 C CA . TRP A 1 106 ? 48.088 16.669 10.678 1.00 15.69 105 TRP A CA 1
ATOM 863 C C . TRP A 1 106 ? 48.170 16.881 9.168 1.00 17.42 105 TRP A C 1
ATOM 864 O O . TRP A 1 106 ? 48.647 17.921 8.717 1.00 18.07 105 TRP A O 1
ATOM 875 N N . PRO A 1 107 ? 47.654 15.941 8.381 1.00 15.55 106 PRO A N 1
ATOM 876 C CA . PRO A 1 107 ? 47.086 14.651 8.754 1.00 15.50 106 PRO A CA 1
ATOM 877 C C . PRO A 1 107 ? 48.066 13.497 8.630 1.00 16.50 106 PRO A C 1
ATOM 878 O O . PRO A 1 107 ? 48.225 12.924 7.545 1.00 15.76 106 PRO A O 1
ATOM 882 N N . SER A 1 108 ? 48.692 13.107 9.740 1.00 14.39 107 SER A N 1
ATOM 883 C CA . SER A 1 108 ? 49.591 11.944 9.686 1.00 15.04 107 SER A CA 1
ATOM 884 C C . SER A 1 108 ? 49.627 11.165 10.976 1.00 15.73 107 SER A C 1
ATOM 885 O O . SER A 1 108 ? 49.949 11.699 12.033 1.00 17.88 107 SER A O 1
ATOM 888 N N . PRO A 1 109 ? 49.399 9.850 10.883 1.00 14.08 108 PRO A N 1
ATOM 889 C CA . PRO A 1 109 ? 49.528 9.084 12.131 1.00 13.80 108 PRO A CA 1
ATOM 890 C C . PRO A 1 109 ? 50.976 8.665 12.414 1.00 14.81 108 PRO A C 1
ATOM 891 O O . PRO A 1 109 ? 51.287 8.059 13.476 1.00 17.22 108 PRO A O 1
ATOM 895 N N . PHE A 1 110 ? 51.882 9.012 11.506 1.00 13.59 109 PHE A N 1
ATOM 896 C CA . PHE A 1 110 ? 53.318 8.756 11.775 1.00 15.64 109 PHE A CA 1
ATOM 897 C C . PHE A 1 110 ? 53.766 9.362 13.086 1.00 15.83 109 PHE A C 1
ATOM 898 O O . PHE A 1 110 ? 54.438 8.692 13.895 1.00 14.44 109 PHE A O 1
ATOM 906 N N . THR A 1 111 ? 53.389 10.619 13.311 1.00 15.34 110 THR A N 1
ATOM 907 C CA . THR A 1 111 ? 54.000 11.367 14.398 1.00 14.88 110 THR A 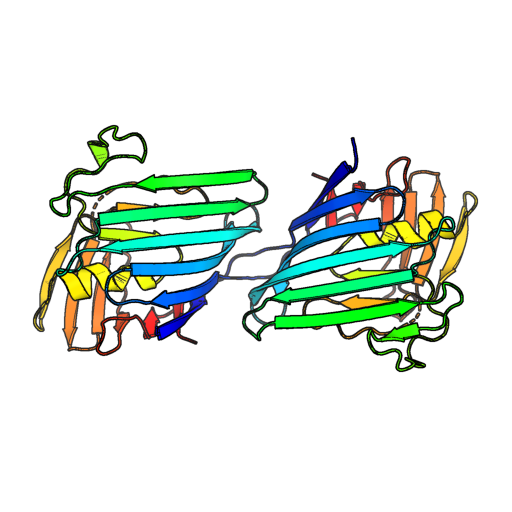CA 1
ATOM 908 C C . THR A 1 111 ? 53.637 10.889 15.806 1.00 15.59 110 THR A C 1
ATOM 909 O O . THR A 1 111 ? 54.334 11.194 16.756 1.00 17.03 110 THR A O 1
ATOM 913 N N . ASN A 1 112 ? 52.599 10.063 15.924 1.00 15.58 111 ASN A N 1
ATOM 914 C CA . ASN A 1 112 ? 52.257 9.435 17.201 1.00 15.47 111 ASN A CA 1
ATOM 915 C C . ASN A 1 112 ? 53.383 8.507 17.701 1.00 15.27 111 ASN A C 1
ATOM 916 O O . ASN A 1 112 ? 53.478 8.203 18.882 1.00 12.39 111 ASN A O 1
ATOM 921 N N . THR A 1 113 ? 54.238 8.074 16.782 1.00 14.49 112 THR A N 1
ATOM 922 C CA . THR A 1 113 ? 55.363 7.211 17.127 1.00 14.37 112 THR A CA 1
ATOM 923 C C . THR A 1 113 ? 56.384 7.901 18.017 1.00 14.73 112 THR A C 1
ATOM 924 O O . THR A 1 113 ? 56.955 7.269 18.900 1.00 13.99 112 THR A O 1
ATOM 928 N N . PHE A 1 114 ? 56.506 9.214 17.904 1.00 13.96 113 PHE A N 1
ATOM 929 C CA . PHE A 1 114 ? 57.545 9.932 18.662 1.00 14.41 113 PHE A CA 1
ATOM 930 C C . PHE A 1 114 ? 57.356 9.832 20.156 1.00 14.26 113 PHE A C 1
ATOM 931 O O . PHE A 1 114 ? 58.282 9.358 20.827 1.00 13.65 113 PHE A O 1
ATOM 939 N N . PRO A 1 115 ? 56.185 10.276 20.692 1.00 12.85 114 PRO A N 1
ATOM 940 C CA . PRO A 1 115 ? 56.040 10.140 22.145 1.00 13.89 114 PRO A CA 1
ATOM 941 C C . PRO A 1 115 ? 56.126 8.694 22.615 1.00 15.97 114 PRO A C 1
ATOM 942 O O . PRO A 1 115 ? 56.719 8.427 23.658 1.00 16.75 114 PRO A O 1
ATOM 946 N N . ILE A 1 116 ? 55.589 7.766 21.814 1.00 15.39 115 ILE A N 1
ATOM 947 C CA . ILE A 1 116 ? 55.645 6.356 22.159 1.00 16.22 115 ILE A CA 1
ATOM 948 C C . ILE A 1 116 ? 57.080 5.879 22.319 1.00 18.39 115 ILE A C 1
ATOM 949 O O . ILE A 1 116 ? 57.408 5.247 23.301 1.00 17.91 115 ILE A O 1
ATOM 954 N N . ARG A 1 117 ? 57.929 6.203 21.353 1.00 15.50 116 ARG A N 1
ATOM 955 C CA . ARG A 1 117 ? 59.294 5.698 21.355 1.00 15.43 116 ARG A CA 1
ATOM 956 C C . ARG A 1 117 ? 60.134 6.486 22.320 1.00 15.35 116 ARG A C 1
ATOM 957 O O . ARG A 1 117 ? 61.049 5.932 22.928 1.00 17.45 116 ARG A O 1
ATOM 965 N N . ARG A 1 118 ? 59.866 7.781 22.431 1.00 16.13 117 ARG A N 1
ATOM 966 C CA . ARG A 1 118 ? 60.666 8.631 23.312 1.00 16.14 117 ARG A CA 1
ATOM 967 C C . ARG A 1 118 ? 60.412 8.342 24.808 1.00 17.47 117 ARG A C 1
ATOM 968 O O . ARG A 1 118 ? 61.370 8.262 25.599 1.00 15.88 117 ARG A O 1
ATOM 976 N N . LEU A 1 119 ? 59.148 8.172 25.188 1.00 17.24 118 LEU A N 1
ATOM 977 C CA . LEU A 1 119 ? 58.756 8.055 26.593 1.00 15.92 118 LEU A CA 1
ATOM 978 C C . LEU A 1 119 ? 59.019 6.701 27.200 1.00 15.39 118 LEU A C 1
ATOM 979 O O . LEU A 1 119 ? 59.253 6.618 28.392 1.00 16.54 118 LEU A O 1
ATOM 984 N N . GLY A 1 120 ? 58.931 5.644 26.411 1.00 15.07 119 GLY A N 1
ATOM 985 C CA . GLY A 1 120 ? 59.173 4.304 26.911 1.00 16.66 119 GLY A CA 1
ATOM 986 C C . GLY A 1 120 ? 58.250 3.964 28.083 1.00 17.33 119 GLY A C 1
ATOM 987 O O . GLY A 1 120 ? 58.687 3.471 29.114 1.00 15.83 119 GLY A O 1
ATOM 988 N N . LEU A 1 121 ? 56.956 4.246 27.923 1.00 17.84 120 LEU A N 1
ATOM 989 C CA . LEU A 1 121 ? 56.030 4.091 29.034 1.00 16.07 120 LEU A CA 1
ATOM 990 C C . LEU A 1 121 ? 55.814 2.624 29.402 1.00 16.09 120 LEU A C 1
ATOM 991 O O . LEU A 1 121 ? 55.941 1.739 28.558 1.00 18.94 120 LEU A O 1
ATOM 996 N N . ALA A 1 122 ? 55.476 2.367 30.666 1.00 14.77 121 ALA A N 1
ATOM 997 C CA . ALA A 1 122 ? 55.029 1.034 31.087 1.00 15.00 121 ALA A CA 1
ATOM 998 C C . ALA A 1 122 ? 53.530 1.019 31.076 1.00 15.77 121 ALA A C 1
ATOM 999 O O . ALA A 1 122 ? 52.912 2.068 31.047 1.00 17.82 121 ALA A O 1
ATOM 1001 N N . ASP A 1 123 ? 52.941 -0.176 31.096 1.00 16.58 122 ASP A N 1
ATOM 1002 C CA . ASP A 1 123 ? 51.504 -0.331 31.210 1.00 16.88 122 ASP A CA 1
ATOM 1003 C C . ASP A 1 123 ? 50.932 0.528 32.322 1.00 17.23 122 ASP A C 1
ATOM 1004 O O . ASP A 1 123 ? 51.367 0.474 33.500 1.00 17.33 122 ASP A O 1
ATOM 1009 N N . GLY A 1 124 ? 49.924 1.289 31.948 1.00 16.50 123 GLY A N 1
ATOM 1010 C CA . GLY A 1 124 ? 49.146 2.027 32.879 1.00 17.05 123 GLY A CA 1
ATOM 1011 C C . GLY A 1 124 ? 49.709 3.404 33.044 1.00 16.45 123 GLY A C 1
ATOM 1012 O O . GLY A 1 124 ? 49.048 4.248 33.632 1.00 17.74 123 GLY A O 1
ATOM 1013 N N . GLN A 1 125 ? 50.897 3.645 32.499 1.00 16.14 124 GLN A N 1
ATOM 1014 C CA . GLN A 1 125 ? 51.589 4.910 32.733 1.00 17.25 124 GLN A CA 1
ATOM 1015 C C . GLN A 1 125 ? 51.113 5.994 31.818 1.00 15.74 124 GLN A C 1
ATOM 1016 O O . GLN A 1 125 ? 51.073 5.799 30.619 1.00 16.08 124 GLN A O 1
ATOM 1022 N N . ARG A 1 126 ? 50.850 7.165 32.397 1.00 14.82 125 ARG A N 1
ATOM 1023 C CA . ARG A 1 126 ? 50.394 8.332 31.673 1.00 14.68 125 ARG A CA 1
ATOM 1024 C C . ARG A 1 126 ? 51.504 9.380 31.619 1.00 14.00 125 ARG A C 1
ATOM 1025 O O . ARG A 1 126 ? 52.253 9.582 32.593 1.00 14.65 125 ARG A O 1
ATOM 1033 N N . ALA A 1 127 ? 51.619 10.048 30.478 1.00 13.50 126 ALA A N 1
ATOM 1034 C CA . ALA A 1 127 ? 52.469 11.238 30.352 1.00 14.19 126 ALA A CA 1
ATOM 1035 C C . ALA A 1 127 ? 51.726 12.380 29.674 1.00 16.04 126 ALA A C 1
ATOM 1036 O O . ALA A 1 127 ? 50.992 12.179 28.697 1.00 16.40 126 ALA A O 1
ATOM 1038 N N . GLU A 1 128 ? 51.931 13.596 30.169 1.00 16.26 127 GLU A N 1
ATOM 1039 C CA . GLU A 1 128 ? 51.438 14.745 29.473 1.00 15.80 127 GLU A CA 1
ATOM 1040 C C . GLU A 1 128 ? 52.634 15.425 28.786 1.00 15.85 127 GLU A C 1
ATOM 1041 O O . GLU A 1 128 ? 53.691 15.610 29.396 1.00 13.87 127 GLU A O 1
ATOM 1047 N N . ILE A 1 129 ? 52.460 15.781 27.518 1.00 15.24 128 ILE A N 1
ATOM 1048 C CA . ILE A 1 129 ? 53.541 16.324 26.726 1.00 17.77 128 ILE A CA 1
ATOM 1049 C C . ILE A 1 129 ? 53.080 17.650 26.141 1.00 16.68 128 ILE A C 1
ATOM 1050 O O . ILE A 1 129 ? 51.885 17.971 26.174 1.00 18.20 128 ILE A O 1
ATOM 1055 N N . ARG A 1 130 ? 54.059 18.420 25.682 1.00 17.29 129 ARG A N 1
ATOM 1056 C CA . ARG A 1 130 ? 53.853 19.611 24.884 1.00 17.86 129 ARG A CA 1
ATOM 1057 C C . ARG A 1 130 ? 54.342 19.337 23.459 1.00 18.30 129 ARG A C 1
ATOM 1058 O O . ARG A 1 130 ? 55.550 19.210 23.179 1.00 17.62 129 ARG A O 1
ATOM 1066 N N . ALA A 1 131 ? 53.388 19.159 22.550 1.00 17.89 130 ALA A N 1
ATOM 1067 C CA . ALA A 1 131 ? 53.706 18.807 21.195 1.00 16.28 130 ALA A CA 1
ATOM 1068 C C . ALA A 1 131 ? 53.729 20.044 20.317 1.00 15.12 130 ALA A C 1
ATOM 1069 O O . ALA A 1 131 ? 52.937 20.967 20.500 1.00 17.24 130 ALA A O 1
ATOM 1071 N N . LEU A 1 132 ? 54.623 20.082 19.349 1.00 16.95 131 LEU A N 1
ATOM 1072 C CA . LEU A 1 132 ? 54.565 21.155 18.336 1.00 16.34 131 LEU A CA 1
ATOM 1073 C C . LEU A 1 132 ? 53.656 20.735 17.174 1.00 16.92 131 LEU A C 1
ATOM 1074 O O . LEU A 1 132 ? 54.010 19.916 16.331 1.00 17.24 131 LEU A O 1
ATOM 1079 N N . TYR A 1 133 ? 52.449 21.290 17.157 1.00 17.32 132 TYR A N 1
ATOM 1080 C CA . TYR A 1 133 ? 51.383 20.815 16.271 1.00 15.25 132 TYR A CA 1
ATOM 1081 C C . TYR A 1 133 ? 51.470 21.648 15.004 1.00 15.95 132 TYR A C 1
ATOM 1082 O O . TYR A 1 133 ? 51.411 22.890 15.052 1.00 15.68 132 TYR A O 1
ATOM 1091 N N . ILE A 1 134 ? 51.601 20.959 13.876 1.00 15.44 133 ILE A N 1
ATOM 1092 C CA . ILE A 1 134 ? 51.756 21.594 12.548 1.00 16.54 133 ILE A CA 1
ATOM 1093 C C . ILE A 1 134 ? 50.698 20.953 11.642 1.00 17.78 133 ILE A C 1
ATOM 1094 O O . ILE A 1 134 ? 50.755 19.764 11.338 1.00 16.47 133 ILE A O 1
ATOM 1099 N N . GLU A 1 135 ? 49.731 21.766 11.246 1.00 17.32 134 GLU A N 1
ATOM 1100 C CA . GLU A 1 135 ? 48.593 21.333 10.444 1.00 19.69 134 GLU A CA 1
ATOM 1101 C C . GLU A 1 135 ? 48.827 21.725 9.007 1.00 19.24 134 GLU A C 1
ATOM 1102 O O . GLU A 1 135 ? 48.911 22.927 8.685 1.00 17.30 134 GLU A O 1
ATOM 1108 N N . ALA A 1 136 ? 48.933 20.719 8.130 1.00 19.51 135 ALA A N 1
ATOM 1109 C CA . ALA A 1 136 ? 48.962 21.006 6.695 1.00 18.70 135 ALA A CA 1
ATOM 1110 C C . ALA A 1 136 ? 47.542 21.397 6.241 1.00 19.78 135 ALA A C 1
ATOM 1111 O O . ALA A 1 136 ? 46.558 20.908 6.798 1.00 19.45 135 ALA A O 1
ATOM 1113 N N . PRO A 1 137 ? 47.441 22.201 5.166 1.00 18.23 136 PRO A N 1
ATOM 1114 C CA . PRO A 1 137 ? 48.554 22.737 4.346 1.00 19.99 136 PRO A CA 1
ATOM 1115 C C . PRO A 1 137 ? 49.246 24.032 4.808 1.00 21.66 136 PRO A C 1
ATOM 1116 O O . PRO A 1 137 ? 50.263 24.410 4.227 1.00 21.73 136 PRO A O 1
ATOM 1120 N N . ALA A 1 138 ? 48.725 24.713 5.825 1.00 22.80 137 ALA A N 1
ATOM 1121 C CA . ALA A 1 138 ? 49.242 26.047 6.149 1.00 21.14 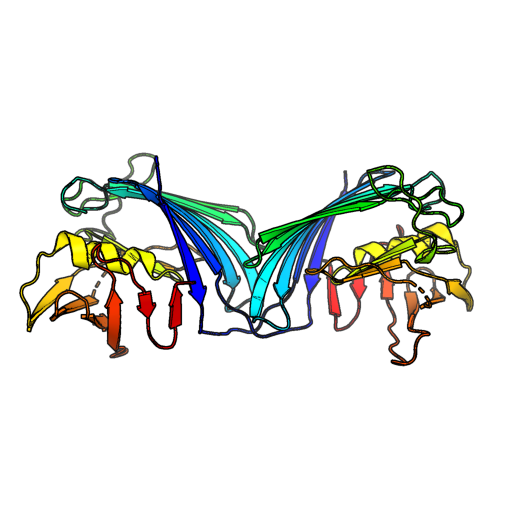137 ALA A CA 1
ATOM 1122 C C . ALA A 1 138 ? 50.583 26.021 6.861 1.00 20.44 137 ALA A C 1
ATOM 1123 O O . ALA A 1 138 ? 51.316 26.993 6.761 1.00 18.50 137 ALA A O 1
ATOM 1125 N N . LEU A 1 139 ? 50.853 24.946 7.596 1.00 20.06 138 LEU A N 1
ATOM 1126 C CA . LEU A 1 139 ? 52.142 24.693 8.254 1.00 21.95 138 LEU A CA 1
ATOM 1127 C C . LEU A 1 139 ? 52.539 25.852 9.165 1.00 21.56 138 LEU A C 1
ATOM 1128 O O . LEU A 1 139 ? 53.671 26.356 9.107 1.00 20.81 138 LEU A O 1
ATOM 1133 N N . GLU A 1 140 ? 51.577 26.283 9.979 1.00 21.02 139 GLU A N 1
ATOM 1134 C CA . GLU A 1 140 ? 51.795 27.320 11.005 1.00 22.57 139 GLU A CA 1
ATOM 1135 C C . GLU A 1 140 ? 51.867 26.648 12.366 1.00 18.84 139 GLU A C 1
ATOM 1136 O O . GLU A 1 140 ? 50.837 26.304 12.940 1.00 16.65 139 GLU A O 1
ATOM 1142 N N . PRO A 1 141 ? 53.084 26.384 12.856 1.00 17.79 140 PRO A N 1
ATOM 1143 C CA . PRO A 1 141 ? 53.127 25.566 14.073 1.00 15.26 140 PRO A CA 1
ATOM 1144 C C . PRO A 1 141 ? 52.566 26.233 15.311 1.00 17.37 140 PRO A C 1
ATOM 1145 O O . PRO A 1 141 ? 52.614 27.472 15.441 1.00 16.27 140 PRO A O 1
ATOM 1149 N N . ARG A 1 142 ? 52.041 25.420 16.226 1.00 16.91 141 ARG A N 1
ATOM 1150 C CA . ARG A 1 142 ? 51.763 25.934 17.557 1.00 18.51 141 ARG A CA 1
ATOM 1151 C C . ARG A 1 142 ? 51.868 24.871 18.596 1.00 18.55 141 ARG A C 1
ATOM 1152 O O . ARG A 1 142 ? 51.623 23.671 18.322 1.00 18.84 141 ARG A O 1
ATOM 1160 N N . SER A 1 143 ? 52.229 25.305 19.798 1.00 17.51 142 SER A N 1
ATOM 1161 C CA A SER A 1 143 ? 52.306 24.380 20.918 0.50 19.71 142 SER A CA 1
ATOM 1162 C CA B SER A 1 143 ? 52.278 24.439 20.991 0.50 19.38 142 SER A CA 1
ATOM 1163 C C . SER A 1 143 ? 50.927 23.816 21.296 1.00 19.32 142 SER A C 1
ATOM 1164 O O . SER A 1 143 ? 49.921 24.529 21.295 1.00 18.94 142 SER A O 1
ATOM 1177 N N . ARG A 1 145 ? 49.147 20.895 24.171 1.00 19.61 144 ARG A N 1
ATOM 1178 C CA . ARG A 1 145 ? 49.222 19.954 25.274 1.00 20.16 144 ARG A CA 1
ATOM 1179 C C . ARG A 1 145 ? 48.461 18.672 24.918 1.00 18.66 144 ARG A C 1
ATOM 1180 O O . ARG A 1 145 ? 47.329 18.724 24.455 1.00 16.58 144 ARG A O 1
ATOM 1188 N N . GLN A 1 146 ? 49.128 17.538 25.116 1.00 17.03 145 GLN A N 1
ATOM 1189 C CA . GLN A 1 146 ? 48.592 16.233 24.753 1.00 16.00 145 GLN A CA 1
ATOM 1190 C C . GLN A 1 146 ? 48.895 15.271 25.881 1.00 14.66 145 GLN A C 1
ATOM 1191 O O . GLN A 1 146 ? 49.815 15.495 26.643 1.00 15.46 145 GLN A O 1
ATOM 1197 N N . ALA A 1 147 ? 48.144 14.177 25.968 1.00 13.10 146 ALA A N 1
ATOM 1198 C CA . ALA A 1 147 ? 48.535 13.087 26.869 1.00 14.96 146 ALA A CA 1
ATOM 1199 C C . ALA A 1 147 ? 48.547 11.742 26.159 1.00 14.54 146 ALA A C 1
ATOM 1200 O O . ALA A 1 147 ? 47.717 11.474 25.255 1.00 16.61 146 ALA A O 1
ATOM 1202 N N . TYR A 1 148 ? 49.500 10.919 26.573 1.00 15.73 147 TYR A N 1
ATOM 1203 C CA . TYR A 1 148 ? 49.575 9.524 26.170 1.00 14.99 147 TYR A CA 1
ATOM 1204 C C . TYR A 1 148 ? 49.559 8.608 27.397 1.00 15.92 147 TYR A C 1
ATOM 1205 O O . TYR A 1 148 ? 50.297 8.813 28.374 1.00 13.86 147 TYR A O 1
ATOM 1214 N N . THR A 1 149 ? 48.703 7.581 27.344 1.00 12.45 148 THR A N 1
ATOM 1215 C CA . THR A 1 149 ? 48.728 6.537 28.329 1.00 14.78 148 THR A CA 1
ATOM 1216 C C . THR A 1 149 ? 48.918 5.169 27.664 1.00 12.93 148 THR A C 1
ATOM 1217 O O . THR A 1 149 ? 48.170 4.811 26.743 1.00 16.45 148 THR A O 1
ATOM 1221 N N . ARG A 1 150 ? 49.906 4.399 28.122 1.00 13.63 149 ARG A N 1
ATOM 1222 C CA . ARG A 1 150 ? 50.080 3.045 27.645 1.00 14.35 149 ARG A CA 1
ATOM 1223 C C . ARG A 1 150 ? 49.070 2.092 28.298 1.00 14.30 149 ARG A C 1
ATOM 1224 O O . ARG A 1 150 ? 49.026 1.935 29.524 1.00 16.41 149 ARG A O 1
ATOM 1232 N N . LEU A 1 151 ? 48.271 1.432 27.475 1.00 14.02 150 LEU A N 1
ATOM 1233 C CA . LEU A 1 151 ? 47.216 0.532 27.964 1.00 14.46 150 LEU A CA 1
ATOM 1234 C C . LEU A 1 151 ? 47.779 -0.877 27.990 1.00 16.29 150 LEU A C 1
ATOM 1235 O O . LEU A 1 151 ? 47.586 -1.629 28.957 1.00 18.09 150 LEU A O 1
ATOM 1240 N N . ASP A 1 152 ? 48.444 -1.243 26.896 1.00 17.66 151 ASP A N 1
ATOM 1241 C CA . ASP A 1 152 ? 49.254 -2.465 26.821 1.00 17.77 151 ASP A CA 1
ATOM 1242 C C . ASP A 1 152 ? 50.339 -2.236 25.776 1.00 19.17 151 ASP A C 1
ATOM 1243 O O . ASP A 1 152 ? 50.473 -1.104 25.276 1.00 18.47 151 ASP A O 1
ATOM 1248 N N . ALA A 1 153 ? 51.131 -3.263 25.451 1.00 20.53 152 ALA A N 1
ATOM 1249 C CA . ALA A 1 153 ? 52.256 -3.042 24.498 1.00 19.47 152 ALA A CA 1
ATOM 1250 C C . ALA A 1 153 ? 51.807 -2.487 23.179 1.00 18.78 152 ALA A C 1
ATOM 1251 O O . ALA A 1 153 ? 52.533 -1.731 22.565 1.00 20.96 152 ALA A O 1
ATOM 1253 N N . SER A 1 154 ? 50.616 -2.860 22.731 1.00 17.33 153 SER A N 1
ATOM 1254 C CA . SER A 1 154 ? 50.182 -2.458 21.385 1.00 15.41 153 SER A CA 1
ATOM 1255 C C . SER A 1 154 ? 49.065 -1.381 21.348 1.00 15.37 153 SER A C 1
ATOM 1256 O O . SER A 1 154 ? 48.612 -0.976 20.272 1.00 17.10 153 SER A O 1
ATOM 1259 N N . HIS A 1 155 ? 48.645 -0.889 22.510 1.00 14.62 154 HIS A N 1
ATOM 1260 C CA . HIS A 1 155 ? 47.582 0.102 22.563 1.00 14.84 154 HIS A CA 1
ATOM 1261 C C . HIS A 1 155 ? 47.968 1.265 23.453 1.00 14.76 154 HIS A C 1
ATOM 1262 O O . HIS A 1 155 ? 48.375 1.065 24.608 1.00 13.51 154 HIS A O 1
ATOM 1269 N N . TYR A 1 156 ? 47.767 2.475 22.913 1.00 15.22 155 TYR A N 1
ATOM 1270 C CA . TYR A 1 156 ? 47.959 3.733 23.596 1.00 15.81 155 TYR A CA 1
ATOM 1271 C C . TYR A 1 156 ? 46.700 4.605 23.545 1.00 16.14 155 TYR A C 1
ATOM 1272 O O . TYR A 1 156 ? 46.084 4.752 22.476 1.00 15.84 155 TYR A O 1
ATOM 1281 N N . LEU A 1 157 ? 46.334 5.162 24.702 1.00 12.80 156 LEU A N 1
ATOM 1282 C CA . LEU A 1 157 ? 45.296 6.190 24.768 1.00 13.57 156 LEU A CA 1
ATOM 1283 C C . LEU A 1 157 ? 45.873 7.573 24.524 1.00 14.00 156 LEU A C 1
ATOM 1284 O O . LEU A 1 157 ? 46.734 8.058 25.279 1.00 13.17 156 LEU A O 1
ATOM 1289 N N . TYR A 1 158 ? 45.395 8.202 23.458 1.00 14.33 157 TYR A N 1
ATOM 1290 C CA . TYR A 1 158 ? 45.807 9.550 23.089 1.00 14.94 157 TYR A CA 1
ATOM 1291 C C . TYR A 1 158 ? 44.688 10.503 23.573 1.00 14.70 157 TYR A C 1
ATOM 1292 O O . TYR A 1 158 ? 43.518 10.196 23.423 1.00 13.21 157 TYR A O 1
ATOM 1301 N N . GLU A 1 159 ? 45.033 11.643 24.147 1.00 14.32 158 GLU A N 1
ATOM 1302 C CA . GLU A 1 159 ? 44.062 12.686 24.502 1.00 14.80 158 GLU A CA 1
ATOM 1303 C C . GLU A 1 159 ? 44.566 14.103 24.159 1.00 16.38 158 GLU A C 1
ATOM 1304 O O . GLU A 1 159 ? 45.706 14.458 24.464 1.00 15.24 158 GLU A O 1
ATOM 1310 N N . ASN A 1 160 ? 43.693 14.919 23.589 1.00 16.74 159 ASN A N 1
ATOM 1311 C CA . ASN A 1 160 ? 43.906 16.366 23.553 1.00 15.68 159 ASN A CA 1
ATOM 1312 C C . ASN A 1 160 ? 43.726 16.969 24.939 1.00 17.61 159 ASN A C 1
ATOM 1313 O O . ASN A 1 160 ? 42.725 16.680 25.632 1.00 18.02 159 ASN A O 1
ATOM 1318 N N . LEU A 1 161 ? 44.637 17.853 25.313 1.00 19.26 160 LEU A N 1
ATOM 1319 C CA . LEU A 1 161 ? 44.500 18.553 26.581 1.00 20.51 160 LEU A CA 1
ATOM 1320 C C . LEU A 1 161 ? 44.098 20.006 26.426 1.00 22.11 160 LEU A C 1
ATOM 1321 O O . LEU A 1 161 ? 44.021 20.717 27.424 1.00 23.42 160 LEU A O 1
ATOM 1326 N N . GLU A 1 162 ? 43.787 20.486 25.225 1.00 22.18 161 GLU A N 1
ATOM 1327 C CA . GLU A 1 162 ? 43.534 21.936 25.107 1.00 25.47 161 GLU A CA 1
ATOM 1328 C C . GLU A 1 162 ? 42.072 22.369 25.170 1.00 28.87 161 GLU A C 1
ATOM 1329 O O . GLU A 1 162 ? 41.791 23.575 25.257 1.00 32.76 161 GLU A O 1
ATOM 1335 N N . GLY A 1 163 ? 41.132 21.422 25.174 1.00 30.98 162 GLY A N 1
ATOM 1336 C CA . GLY A 1 163 ? 39.723 21.778 25.338 1.00 29.48 162 GLY A CA 1
ATOM 1337 C C . GLY A 1 163 ? 38.735 21.003 24.498 1.00 30.49 162 GLY A C 1
ATOM 1338 O O . GLY A 1 163 ? 37.577 20.890 24.904 1.00 33.49 162 GLY A O 1
ATOM 1339 N N . SER A 1 164 ? 39.159 20.490 23.334 1.00 30.26 163 SER A N 1
ATOM 1340 C CA . SER A 1 164 ? 38.299 19.589 22.492 1.00 27.82 163 SER A CA 1
ATOM 1341 C C . SER A 1 164 ? 37.813 18.304 23.184 1.00 27.05 163 SER A C 1
ATOM 1342 O O . SER A 1 164 ? 36.815 17.726 22.794 1.00 30.55 163 SER A O 1
ATOM 1345 N N . ALA A 1 165 ? 38.527 17.849 24.204 1.00 26.15 164 ALA A N 1
ATOM 1346 C CA . ALA A 1 165 ? 38.261 16.549 24.823 1.00 23.91 164 ALA A CA 1
ATOM 1347 C C . ALA A 1 165 ? 38.421 15.376 23.853 1.00 23.94 164 ALA A C 1
ATOM 1348 O O . ALA A 1 165 ? 37.996 14.282 24.216 1.00 25.08 164 ALA A O 1
ATOM 1350 N N . PHE A 1 166 ? 39.025 15.564 22.662 1.00 18.66 165 PHE A N 1
ATOM 1351 C CA . PHE A 1 166 ? 39.229 14.440 21.749 1.00 16.47 165 PHE A CA 1
ATOM 1352 C C . PHE A 1 166 ? 40.107 13.343 22.374 1.00 15.07 165 PHE A C 1
ATOM 1353 O O . PHE A 1 166 ? 41.156 13.605 22.940 1.00 15.60 165 PHE A O 1
ATOM 1361 N N . LYS A 1 167 ? 39.688 12.098 22.218 1.00 13.42 166 LYS A N 1
ATOM 1362 C CA . LYS A 1 167 ? 40.419 10.963 22.741 1.00 13.85 166 LYS A CA 1
ATOM 1363 C C . LYS A 1 167 ? 40.346 9.842 21.724 1.00 14.45 166 LYS A C 1
ATOM 1364 O O . LYS A 1 167 ? 39.332 9.689 21.019 1.00 15.39 166 LYS A O 1
ATOM 1370 N N . ALA A 1 168 ? 41.424 9.061 21.635 1.00 13.09 167 ALA A N 1
ATOM 1371 C CA . ALA A 1 168 ? 41.471 7.919 20.749 1.00 13.67 167 ALA A CA 1
ATOM 1372 C C . ALA A 1 168 ? 42.378 6.837 21.327 1.00 14.16 167 ALA A C 1
ATOM 1373 O O . ALA A 1 168 ? 43.295 7.149 22.132 1.00 15.71 167 ALA A O 1
ATOM 1375 N N . VAL A 1 169 ? 42.078 5.573 20.992 1.00 13.64 168 VAL A N 1
ATOM 1376 C CA A VAL A 1 169 ? 42.976 4.436 21.276 0.50 13.72 168 VAL A CA 1
ATOM 1377 C CA B VAL A 1 169 ? 42.983 4.475 21.294 0.50 12.94 168 VAL A CA 1
ATOM 1378 C C . VAL A 1 169 ? 43.693 4.002 20.005 1.00 13.99 168 VAL A C 1
ATOM 1379 O O . VAL A 1 169 ? 43.061 3.652 19.030 1.00 15.63 168 VAL A O 1
ATOM 1386 N N . LEU A 1 170 ? 45.026 4.057 20.020 1.00 12.02 169 LEU A N 1
ATOM 1387 C CA . LEU A 1 170 ? 45.859 3.739 18.862 1.00 14.07 169 LEU A CA 1
ATOM 1388 C C . LEU A 1 170 ? 46.377 2.323 18.980 1.00 15.18 169 LEU A C 1
ATOM 1389 O O . LEU A 1 170 ? 46.825 1.892 20.069 1.00 16.58 169 LEU A O 1
ATOM 1394 N N . LEU A 1 171 ? 46.241 1.567 17.887 1.00 14.06 170 LEU A N 1
ATOM 1395 C CA . LEU A 1 171 ? 46.842 0.250 17.800 1.00 13.14 170 LEU A CA 1
ATOM 1396 C C . LEU A 1 171 ? 48.173 0.433 17.031 1.00 13.89 170 LEU A C 1
ATOM 1397 O O . LEU A 1 171 ? 48.182 0.956 15.906 1.00 13.40 170 LEU A O 1
ATOM 1402 N N . VAL A 1 172 ? 49.267 0.030 17.664 1.00 15.12 171 VAL A N 1
ATOM 1403 C CA . VAL A 1 172 ? 50.607 0.196 17.149 1.00 13.94 171 VAL A CA 1
ATOM 1404 C C . VAL A 1 172 ? 51.333 -1.154 17.075 1.00 15.42 171 VAL A C 1
ATOM 1405 O O . VAL A 1 172 ? 50.962 -2.127 17.743 1.00 16.05 171 VAL A O 1
ATOM 1409 N N . ASP A 1 173 ? 52.359 -1.194 16.239 1.00 14.84 172 ASP A N 1
ATOM 1410 C CA . ASP A 1 173 ? 53.176 -2.397 16.111 1.00 15.68 172 ASP A CA 1
ATOM 1411 C C . ASP A 1 173 ? 54.326 -2.320 17.065 1.00 16.03 172 ASP A C 1
ATOM 1412 O O . ASP A 1 173 ? 54.453 -1.371 17.841 1.00 17.39 172 ASP A O 1
ATOM 1417 N N . GLU A 1 174 ? 55.184 -3.331 17.024 1.00 16.65 173 GLU A N 1
ATOM 1418 C CA . GLU A 1 174 ? 56.277 -3.407 17.963 1.00 18.79 173 GLU A CA 1
ATOM 1419 C C . GLU A 1 174 ? 57.312 -2.323 17.849 1.00 18.40 173 GLU A C 1
ATOM 1420 O O . GLU A 1 174 ? 58.075 -2.133 18.788 1.00 20.23 173 GLU A O 1
ATOM 1426 N N . GLN A 1 175 ? 57.351 -1.603 16.732 1.00 18.18 174 GLN A N 1
ATOM 1427 C CA . GLN A 1 175 ? 58.222 -0.445 16.609 1.00 17.34 174 GLN A CA 1
ATOM 1428 C C . GLN A 1 175 ? 57.496 0.870 16.950 1.00 17.53 174 GLN A C 1
ATOM 1429 O O . GLN A 1 175 ? 58.066 1.963 16.872 1.00 18.76 174 GLN A O 1
ATOM 1435 N N . GLY A 1 176 ? 56.216 0.775 17.295 1.00 18.40 175 GLY A N 1
ATOM 1436 C CA . GLY A 1 176 ? 55.472 1.952 17.713 1.00 17.97 175 GLY A CA 1
ATOM 1437 C C . GLY A 1 176 ? 54.843 2.671 16.547 1.00 17.29 175 GLY A C 1
ATOM 1438 O O . GLY A 1 176 ? 54.328 3.762 16.703 1.00 16.28 175 GLY A O 1
ATOM 1439 N N . LEU A 1 177 ? 54.867 2.044 15.368 1.00 17.91 176 LEU A N 1
ATOM 1440 C CA . LEU A 1 177 ? 54.173 2.578 14.218 1.00 16.21 176 LEU A CA 1
ATOM 1441 C C . LEU A 1 177 ? 52.685 2.229 14.281 1.00 15.15 176 LEU A C 1
ATOM 1442 O O . LEU A 1 177 ? 52.306 1.093 14.512 1.00 14.61 176 LEU A O 1
ATOM 1447 N N . VAL A 1 178 ? 51.862 3.230 14.017 1.00 16.26 177 VAL A N 1
ATOM 1448 C CA . VAL A 1 178 ? 50.435 3.088 14.020 1.00 17.09 177 VAL A CA 1
ATOM 1449 C C . VAL A 1 178 ? 49.965 2.090 12.938 1.00 15.53 177 VAL A C 1
ATOM 1450 O O . VAL A 1 178 ? 50.311 2.212 11.731 1.00 16.70 177 VAL A O 1
ATOM 1454 N N . ILE A 1 179 ? 49.199 1.108 13.381 1.00 17.68 178 ILE A N 1
ATOM 1455 C CA . ILE A 1 179 ? 48.421 0.235 12.494 1.00 17.88 178 ILE A CA 1
ATOM 1456 C C . ILE A 1 179 ? 47.049 0.877 12.221 1.00 17.75 178 ILE A C 1
ATOM 1457 O O . ILE A 1 179 ? 46.695 1.161 11.059 1.00 15.89 178 ILE A O 1
ATOM 1462 N N . ASP A 1 180 ? 46.282 1.065 13.291 1.00 17.04 179 ASP A N 1
ATOM 1463 C CA . ASP A 1 180 ? 44.943 1.662 13.236 1.00 18.33 179 ASP A CA 1
ATOM 1464 C C . ASP A 1 180 ? 44.879 2.854 14.150 1.00 17.17 179 ASP A C 1
ATOM 1465 O O . ASP A 1 180 ? 45.212 2.784 15.301 1.00 18.86 179 ASP A O 1
ATOM 1470 N N . TYR A 1 181 ? 44.460 3.948 13.575 1.00 15.51 180 TYR A N 1
ATOM 1471 C CA . TYR A 1 181 ? 44.054 5.165 14.290 1.00 16.22 180 TYR A CA 1
ATOM 1472 C C . TYR A 1 181 ? 42.545 5.168 14.044 1.00 15.49 180 TYR A C 1
ATOM 1473 O O . TYR A 1 181 ? 42.061 5.665 13.037 1.00 14.24 180 TYR A O 1
ATOM 1482 N N . PRO A 1 182 ? 41.781 4.563 14.947 1.00 18.56 181 PRO A N 1
ATOM 1483 C CA . PRO A 1 182 ? 40.418 4.175 14.568 1.00 19.46 181 PRO A CA 1
ATOM 1484 C C . PRO A 1 182 ? 39.534 5.329 14.076 1.00 17.67 181 PRO A C 1
ATOM 1485 O O . PRO A 1 182 ? 39.413 6.373 14.725 1.00 18.79 181 PRO A O 1
ATOM 1489 N N . GLY A 1 183 ? 38.960 5.124 12.886 1.00 20.85 182 GLY A N 1
ATOM 1490 C CA . GLY A 1 183 ? 38.079 6.103 12.270 1.00 21.09 182 GLY A CA 1
ATOM 1491 C C . GLY A 1 183 ? 38.815 7.248 11.601 1.00 20.72 182 GLY A C 1
ATOM 1492 O O . GLY A 1 183 ? 38.181 8.043 10.937 1.00 20.50 182 GLY A O 1
ATOM 1493 N N . LEU A 1 184 ? 40.146 7.341 11.760 1.00 19.78 183 LEU A N 1
ATOM 1494 C CA . LEU A 1 184 ? 40.916 8.396 11.112 1.00 18.24 183 LEU A CA 1
ATOM 1495 C C . LEU A 1 184 ? 41.947 7.890 10.095 1.00 16.44 183 LEU A C 1
ATOM 1496 O O . LEU A 1 184 ? 42.048 8.477 9.023 1.00 14.95 183 LEU A O 1
ATOM 1501 N N . PHE A 1 185 ? 42.740 6.877 10.447 1.00 15.65 184 PHE A N 1
ATOM 1502 C CA . PHE A 1 185 ? 43.754 6.355 9.527 1.00 14.86 184 PHE A CA 1
ATOM 1503 C C . PHE A 1 185 ? 43.849 4.867 9.610 1.00 15.35 184 PHE A C 1
ATOM 1504 O O . PHE A 1 185 ? 43.673 4.288 10.721 1.00 14.35 184 PHE A O 1
ATOM 1512 N N . GLN A 1 186 ? 44.161 4.255 8.459 1.00 15.44 185 GLN A N 1
ATOM 1513 C CA . GLN A 1 186 ? 44.473 2.840 8.389 1.00 20.00 185 GLN A CA 1
ATOM 1514 C C . GLN A 1 186 ? 45.803 2.593 7.662 1.00 18.21 185 GLN A C 1
ATOM 1515 O O . GLN A 1 186 ? 46.020 3.037 6.523 1.00 16.04 185 GLN A O 1
ATOM 1521 N N . ARG A 1 187 ? 46.663 1.826 8.291 1.00 17.51 186 ARG A N 1
ATOM 1522 C CA . ARG A 1 187 ? 47.807 1.296 7.572 1.00 18.63 186 ARG A CA 1
ATOM 1523 C C . ARG A 1 187 ? 47.420 0.363 6.434 1.00 19.98 186 ARG A C 1
ATOM 1524 O O . ARG A 1 187 ? 46.615 -0.561 6.588 1.00 18.93 186 ARG A O 1
ATOM 1532 N N . LEU A 1 188 ? 48.010 0.619 5.273 1.00 20.90 187 LEU A N 1
ATOM 1533 C CA . LEU A 1 188 ? 47.785 -0.219 4.105 1.00 21.79 187 LEU A CA 1
ATOM 1534 C C . LEU A 1 188 ? 48.914 -1.211 3.913 1.00 24.80 187 LEU A C 1
ATOM 1535 O O . LEU A 1 188 ? 49.918 -1.248 4.646 1.00 25.86 187 LEU A O 1
ATOM 1541 N N . ASP B 1 5 ? 65.602 -0.102 4.538 1.00 32.87 4 ASP B N 1
ATOM 1542 C CA . ASP B 1 5 ? 64.551 0.974 4.699 1.00 32.31 4 ASP B CA 1
ATOM 1543 C C . ASP B 1 5 ? 63.134 0.428 4.557 1.00 30.03 4 ASP B C 1
ATOM 1544 O O . ASP B 1 5 ? 62.775 -0.168 3.537 1.00 30.26 4 ASP B O 1
ATOM 1549 N N . ARG B 1 6 ? 62.331 0.679 5.582 1.00 28.62 5 ARG B N 1
ATOM 1550 C CA . ARG B 1 6 ? 60.989 0.162 5.681 1.00 25.64 5 ARG B CA 1
ATOM 1551 C C . ARG B 1 6 ? 60.006 1.191 5.111 1.00 23.32 5 ARG B C 1
ATOM 1552 O O . ARG B 1 6 ? 60.123 2.402 5.336 1.00 21.71 5 ARG B O 1
ATOM 1556 N N . LEU B 1 7 ? 59.018 0.690 4.384 1.00 20.55 6 LEU B N 1
ATOM 1557 C CA . LEU B 1 7 ? 58.006 1.521 3.773 1.00 19.41 6 LEU B CA 1
ATOM 1558 C C . LEU B 1 7 ? 56.712 1.367 4.534 1.00 18.36 6 LEU B C 1
ATOM 1559 O O . LEU B 1 7 ? 56.355 0.243 4.928 1.00 17.30 6 LEU B O 1
ATOM 1564 N N . TYR B 1 8 ? 56.029 2.499 4.741 1.00 17.53 7 TYR B N 1
ATOM 1565 C CA . TYR B 1 8 ? 54.769 2.552 5.495 1.00 16.71 7 TYR B CA 1
ATOM 1566 C C . TYR B 1 8 ? 53.789 3.408 4.711 1.00 15.49 7 TYR B C 1
ATOM 1567 O O . TYR B 1 8 ? 54.153 4.478 4.191 1.00 14.27 7 TYR B O 1
ATOM 1576 N N . THR B 1 9 ? 52.580 2.886 4.502 1.00 15.03 8 THR B N 1
ATOM 1577 C CA . THR B 1 9 ? 51.540 3.633 3.774 1.00 15.80 8 THR B CA 1
ATOM 1578 C C . THR B 1 9 ? 50.299 3.656 4.625 1.00 14.69 8 THR B C 1
ATOM 1579 O O . THR B 1 9 ? 49.887 2.615 5.150 1.00 15.23 8 THR B O 1
ATOM 1583 N N . TRP B 1 10 ? 49.734 4.844 4.798 1.00 16.16 9 TRP B N 1
ATOM 1584 C CA . TRP B 1 10 ? 48.465 5.028 5.503 1.00 14.80 9 TRP B CA 1
ATOM 1585 C C . TRP B 1 10 ? 47.450 5.703 4.600 1.00 12.16 9 TRP B C 1
ATOM 1586 O O . TRP B 1 10 ? 47.745 6.679 3.897 1.00 13.89 9 TRP B O 1
ATOM 1597 N N . ALA B 1 11 ? 46.240 5.150 4.628 1.00 14.43 10 ALA B N 1
ATOM 1598 C CA . ALA B 1 11 ? 45.053 5.783 4.039 1.00 13.21 10 ALA B CA 1
ATOM 1599 C C . ALA B 1 11 ? 44.225 6.453 5.142 1.00 12.29 10 ALA B C 1
ATOM 1600 O O . ALA B 1 11 ? 44.027 5.889 6.181 1.00 12.04 10 ALA B O 1
ATOM 1602 N N . GLY B 1 12 ? 43.718 7.657 4.865 1.00 12.19 11 GLY B N 1
ATOM 1603 C CA . GLY B 1 12 ? 42.762 8.315 5.724 1.00 13.88 11 GLY B CA 1
ATOM 1604 C C . GLY B 1 12 ? 41.397 7.676 5.635 1.00 14.58 11 GLY B C 1
ATOM 1605 O O . GLY B 1 12 ? 40.979 7.197 4.556 1.00 14.39 11 GLY B O 1
ATOM 1606 N N . LEU B 1 13 ? 40.688 7.688 6.770 1.00 15.45 12 LEU B N 1
ATOM 1607 C CA . LEU B 1 13 ? 39.314 7.199 6.878 1.00 14.53 12 LEU B CA 1
ATOM 1608 C C . LEU B 1 13 ? 38.323 8.387 6.990 1.00 15.29 12 LEU B C 1
ATOM 1609 O O . LEU B 1 13 ? 37.155 8.281 6.655 1.00 15.43 12 LEU B O 1
ATOM 1614 N N . TRP B 1 14 ? 38.803 9.533 7.451 1.00 15.62 13 TRP B N 1
ATOM 1615 C CA . TRP B 1 14 ? 38.036 10.754 7.412 1.00 15.66 13 TRP B CA 1
ATOM 1616 C C . TRP B 1 14 ? 37.774 11.127 5.954 1.00 16.78 13 TRP B C 1
ATOM 1617 O O . TRP B 1 14 ? 38.482 10.669 5.050 1.00 16.76 13 TRP B O 1
ATOM 1628 N N . ARG B 1 15 ? 36.737 11.927 5.720 1.00 17.70 14 ARG B N 1
ATOM 1629 C CA . ARG B 1 15 ? 36.371 12.313 4.375 1.00 18.68 14 ARG B CA 1
ATOM 1630 C C . ARG B 1 15 ? 36.029 13.782 4.391 1.00 20.64 14 ARG B C 1
ATOM 1631 O O . ARG B 1 15 ? 35.495 14.309 5.385 1.00 19.44 14 ARG B O 1
ATOM 1639 N N . SER B 1 16 ? 36.375 14.446 3.296 1.00 19.45 15 SER B N 1
ATOM 1640 C CA . SER B 1 16 ? 36.051 15.837 3.083 1.00 19.41 15 SER B CA 1
ATOM 1641 C C . SER B 1 16 ? 35.844 15.972 1.569 1.00 18.24 15 SER B C 1
ATOM 1642 O O . SER B 1 16 ? 36.552 15.299 0.806 1.00 18.16 15 SER B O 1
ATOM 1645 N N . PRO B 1 17 ? 34.867 16.782 1.132 1.00 18.57 16 PRO B N 1
ATOM 1646 C CA . PRO B 1 17 ? 34.592 16.992 -0.286 1.00 17.84 16 PRO B CA 1
ATOM 1647 C C . PRO B 1 17 ? 35.778 17.601 -1.032 1.00 17.80 16 PRO B C 1
ATOM 1648 O O . PRO B 1 17 ? 36.393 18.537 -0.549 1.00 19.62 16 PRO B O 1
ATOM 1652 N N . SER B 1 18 ? 36.108 17.065 -2.189 1.00 16.43 17 SER B N 1
ATOM 1653 C CA . SER B 1 18 ? 37.240 17.604 -2.910 1.00 18.49 17 SER B CA 1
ATOM 1654 C C . SER B 1 18 ? 37.090 17.505 -4.424 1.00 16.77 17 SER B C 1
ATOM 1655 O O . SER B 1 18 ? 36.156 16.931 -4.922 1.00 14.95 17 SER B O 1
ATOM 1658 N N . SER B 1 19 ? 38.048 18.087 -5.118 1.00 15.09 18 SER B N 1
ATOM 1659 C CA . SER B 1 19 ? 38.016 18.184 -6.543 1.00 13.20 18 SER B CA 1
ATOM 1660 C C . SER B 1 19 ? 39.402 18.207 -7.138 1.00 12.38 18 SER B C 1
ATOM 1661 O O . SER B 1 19 ? 40.404 17.891 -6.476 1.00 14.49 18 SER B O 1
ATOM 1664 N N . SER B 1 20 ? 39.440 18.549 -8.412 1.00 12.50 19 SER B N 1
ATOM 1665 C CA . SER B 1 20 ? 40.650 18.629 -9.187 1.00 14.15 19 SER B CA 1
ATOM 1666 C C . SER B 1 20 ? 41.332 19.986 -9.115 1.00 12.79 19 SER B C 1
ATOM 1667 O O . SER B 1 20 ? 40.681 21.025 -8.966 1.00 10.76 19 SER B O 1
ATOM 1670 N N . TRP B 1 21 ? 42.655 19.949 -9.249 1.00 15.31 20 TRP B N 1
ATOM 1671 C CA . TRP B 1 21 ? 43.445 21.154 -9.464 1.00 14.76 20 TRP B CA 1
ATOM 1672 C C . TRP B 1 21 ? 44.439 20.814 -10.553 1.00 14.90 20 TRP B C 1
ATOM 1673 O O . TRP B 1 21 ? 45.104 19.827 -10.442 1.00 13.42 20 TRP B O 1
ATOM 1684 N N . GLU B 1 22 ? 44.445 21.630 -11.624 1.00 14.87 21 GLU B N 1
ATOM 1685 C CA . GLU B 1 22 ? 45.292 21.424 -12.788 1.00 13.03 21 GLU B CA 1
ATOM 1686 C C . GLU B 1 22 ? 46.086 22.676 -13.135 1.00 13.20 21 GLU B C 1
ATOM 1687 O O . GLU B 1 22 ? 45.537 23.804 -13.238 1.00 13.14 21 GLU B O 1
ATOM 1693 N N . ALA B 1 23 ? 47.396 22.469 -13.296 1.00 9.40 22 ALA B N 1
ATOM 1694 C CA . ALA B 1 23 ? 48.345 23.504 -13.657 1.00 11.53 22 ALA B CA 1
ATOM 1695 C C . ALA B 1 23 ? 49.041 23.068 -14.953 1.00 13.31 22 ALA B C 1
ATOM 1696 O O . ALA B 1 23 ? 49.870 22.135 -14.927 1.00 13.45 22 ALA B O 1
ATOM 1698 N N . LEU B 1 24 ? 48.732 23.766 -16.040 1.00 12.17 23 LEU B N 1
ATOM 1699 C CA . LEU B 1 24 ? 49.155 23.414 -17.379 1.00 12.53 23 LEU B CA 1
ATOM 1700 C C . LEU B 1 24 ? 50.046 24.497 -17.966 1.00 15.51 23 LEU B C 1
ATOM 1701 O O . LEU B 1 24 ? 49.782 25.706 -17.796 1.00 16.21 23 LEU B O 1
ATOM 1706 N N . ARG B 1 25 ? 51.117 24.040 -18.618 1.00 14.27 24 ARG B N 1
ATOM 1707 C CA . ARG B 1 25 ? 52.047 24.924 -19.330 1.00 14.89 24 ARG B CA 1
ATOM 1708 C C . ARG B 1 25 ? 51.864 24.705 -20.838 1.00 15.62 24 ARG B C 1
ATOM 1709 O O . ARG B 1 25 ? 52.023 23.602 -21.329 1.00 12.75 24 ARG B O 1
ATOM 1717 N N . LEU B 1 26 ? 51.520 25.768 -21.559 1.00 14.42 25 LEU B N 1
ATOM 1718 C CA . LEU B 1 26 ? 51.149 25.674 -22.928 1.00 14.43 25 LEU B CA 1
ATOM 1719 C C . LEU B 1 26 ? 52.186 26.324 -23.825 1.00 15.82 25 LEU B C 1
ATOM 1720 O O . LEU B 1 26 ? 52.620 27.459 -23.570 1.00 14.14 25 LEU B O 1
ATOM 1725 N N . GLU B 1 27 ? 52.527 25.623 -24.896 1.00 14.45 26 GLU B N 1
ATOM 1726 C CA . GLU B 1 27 ? 53.398 26.142 -25.958 1.00 15.00 26 GLU B CA 1
ATOM 1727 C C . GLU B 1 27 ? 52.651 26.092 -27.304 1.00 14.63 26 GLU B C 1
ATOM 1728 O O . GLU B 1 27 ? 51.530 25.579 -27.367 1.00 14.32 26 GLU B O 1
ATOM 1734 N N . ASP B 1 28 ? 53.260 26.537 -28.405 1.00 14.98 27 ASP B N 1
ATOM 1735 C CA . ASP B 1 28 ? 52.553 26.516 -29.686 1.00 17.45 27 ASP B CA 1
ATOM 1736 C C . ASP B 1 28 ? 52.064 25.141 -30.146 1.00 19.31 27 ASP B C 1
ATOM 1737 O O . ASP B 1 28 ? 50.998 25.052 -30.771 1.00 17.17 27 ASP B O 1
ATOM 1742 N N . ASP B 1 29 ? 52.826 24.087 -29.841 1.00 17.63 28 ASP B N 1
ATOM 1743 C CA . ASP B 1 29 ? 52.555 22.753 -30.388 1.00 16.95 28 ASP B CA 1
ATOM 1744 C C . ASP B 1 29 ? 52.472 21.631 -29.358 1.00 14.11 28 ASP B C 1
ATOM 1745 O O . ASP B 1 29 ? 52.450 20.458 -29.721 1.00 12.45 28 ASP B O 1
ATOM 1750 N N . GLN B 1 30 ? 52.485 21.984 -28.074 1.00 13.00 29 GLN B N 1
ATOM 1751 C CA . GLN B 1 30 ? 52.454 20.995 -27.025 1.00 13.00 29 GLN B CA 1
ATOM 1752 C C . GLN B 1 30 ? 52.062 21.628 -25.708 1.00 12.25 29 GLN B C 1
ATOM 1753 O O . GLN B 1 30 ? 52.139 22.844 -25.554 1.00 11.09 29 GLN B O 1
ATOM 1759 N N . ALA B 1 31 ? 51.633 20.775 -24.800 1.00 12.42 30 ALA B N 1
ATOM 1760 C CA . ALA B 1 31 ? 51.245 21.160 -23.429 1.00 13.42 30 ALA B CA 1
ATOM 1761 C C . ALA B 1 31 ? 51.697 20.071 -22.460 1.00 13.91 30 ALA B C 1
ATOM 1762 O O . ALA B 1 31 ? 51.716 18.881 -22.809 1.00 15.01 30 ALA B O 1
ATOM 1764 N N . GLU B 1 32 ? 52.152 20.498 -21.279 1.00 13.01 31 GLU B N 1
ATOM 1765 C CA . GLU B 1 32 ? 52.520 19.637 -20.203 1.00 13.99 31 GLU B CA 1
ATOM 1766 C C . GLU B 1 32 ? 51.803 20.116 -18.960 1.00 14.03 31 GLU B C 1
ATOM 1767 O O . GLU B 1 32 ? 51.830 21.318 -18.627 1.00 12.31 31 GLU B O 1
ATOM 1773 N N . SER B 1 33 ? 51.164 19.157 -18.299 1.00 14.91 32 SER B N 1
ATOM 1774 C CA . SER B 1 33 ? 50.260 19.403 -17.207 1.00 14.63 32 SER B CA 1
ATOM 1775 C C . SER B 1 33 ? 50.428 18.473 -15.999 1.00 14.21 32 SER B C 1
ATOM 1776 O O . SER B 1 33 ? 50.826 17.305 -16.118 1.00 12.55 32 SER B O 1
ATOM 1779 N N . GLN B 1 34 ? 50.124 19.034 -14.838 1.00 16.29 33 GLN B N 1
ATOM 1780 C CA . GLN B 1 34 ? 50.076 18.314 -13.574 1.00 15.68 33 GLN B CA 1
ATOM 1781 C C . GLN B 1 34 ? 48.709 18.540 -12.987 1.00 16.02 33 GLN B C 1
ATOM 1782 O O . GLN B 1 34 ? 48.349 19.671 -12.703 1.00 15.47 33 GLN B O 1
ATOM 1788 N N . LEU B 1 35 ? 48.001 17.442 -12.779 1.00 13.46 34 LEU B N 1
ATOM 1789 C CA . LEU B 1 35 ? 46.613 17.410 -12.404 1.00 15.33 34 LEU B CA 1
ATOM 1790 C C . LEU B 1 35 ? 46.561 16.535 -11.127 1.00 16.54 34 LEU B C 1
ATOM 1791 O O . LEU B 1 35 ? 47.065 15.389 -11.113 1.00 17.39 34 LEU B O 1
ATOM 1796 N N . ARG B 1 36 ? 46.030 17.103 -10.052 1.00 15.52 35 ARG B N 1
ATOM 1797 C CA . ARG B 1 36 ? 45.787 16.381 -8.815 1.00 15.38 35 ARG B CA 1
ATOM 1798 C C . ARG B 1 36 ? 44.280 16.303 -8.580 1.00 15.52 35 ARG B C 1
ATOM 1799 O O . ARG B 1 36 ? 43.558 17.302 -8.732 1.00 14.09 35 ARG B O 1
ATOM 1807 N N . ALA B 1 37 ? 43.791 15.138 -8.186 1.00 12.94 36 ALA B N 1
ATOM 1808 C CA . ALA B 1 37 ? 42.343 14.936 -8.034 1.00 12.43 36 ALA B CA 1
ATOM 1809 C C . ALA B 1 37 ? 42.061 13.715 -7.184 1.00 14.46 36 ALA B C 1
ATOM 1810 O O . ALA B 1 37 ? 42.953 12.887 -7.002 1.00 13.25 36 ALA B O 1
ATOM 1812 N N . PRO B 1 38 ? 40.839 13.623 -6.617 1.00 15.72 37 PRO B N 1
ATOM 1813 C CA . PRO B 1 38 ? 40.457 12.408 -5.916 1.00 13.55 37 PRO B CA 1
ATOM 1814 C C . PRO B 1 38 ? 39.950 11.334 -6.870 1.00 15.27 37 PRO B C 1
ATOM 1815 O O . PRO B 1 38 ? 39.241 11.623 -7.859 1.00 14.19 37 PRO B O 1
ATOM 1819 N N . ASP B 1 39 ? 40.295 10.092 -6.538 1.00 16.98 38 ASP B N 1
ATOM 1820 C CA . ASP B 1 39 ? 39.635 8.912 -7.097 1.00 18.40 38 ASP B CA 1
ATOM 1821 C C . ASP B 1 39 ? 38.203 8.848 -6.551 1.00 19.02 38 ASP B C 1
ATOM 1822 O O . ASP B 1 39 ? 37.954 8.874 -5.327 1.00 19.28 38 ASP B O 1
ATOM 1827 N N . GLU B 1 40 ? 37.266 8.772 -7.476 1.00 20.55 39 GLU B N 1
ATOM 1828 C CA . GLU B 1 40 ? 35.857 8.988 -7.186 1.00 24.81 39 GLU B CA 1
ATOM 1829 C C . GLU B 1 40 ? 35.203 7.749 -6.608 1.00 25.20 39 GLU B C 1
ATOM 1830 O O . GLU B 1 40 ? 34.051 7.816 -6.207 1.00 26.89 39 GLU B O 1
ATOM 1836 N N . ARG B 1 41 ? 35.944 6.634 -6.558 1.00 26.91 40 ARG B N 1
ATOM 1837 C CA . ARG B 1 41 ? 35.474 5.379 -5.948 1.00 28.45 40 ARG B CA 1
ATOM 1838 C C . ARG B 1 41 ? 36.174 5.139 -4.644 1.00 26.82 40 ARG B C 1
ATOM 1839 O O . ARG B 1 41 ? 35.532 4.738 -3.679 1.00 27.00 40 ARG B O 1
ATOM 1847 N N . SER B 1 42 ? 37.483 5.361 -4.613 1.00 23.63 41 SER B N 1
ATOM 1848 C CA . SER B 1 42 ? 38.273 5.011 -3.421 1.00 23.62 41 SER B CA 1
ATOM 1849 C C . SER B 1 42 ? 38.321 6.114 -2.353 1.00 22.75 41 SER B C 1
ATOM 1850 O O . SER B 1 42 ? 38.655 5.856 -1.197 1.00 22.59 41 SER B O 1
ATOM 1853 N N . GLY B 1 43 ? 38.005 7.345 -2.736 1.00 21.51 42 GLY B N 1
ATOM 1854 C CA . GLY B 1 43 ? 38.196 8.450 -1.849 1.00 21.82 42 GLY B CA 1
ATOM 1855 C C . GLY B 1 43 ? 39.643 8.909 -1.730 1.00 23.24 42 GLY B C 1
ATOM 1856 O O . GLY B 1 43 ? 39.911 9.868 -1.023 1.00 26.60 42 GLY B O 1
ATOM 1857 N N . LEU B 1 44 ? 40.587 8.276 -2.425 1.00 20.47 43 LEU B N 1
ATOM 1858 C CA . LEU B 1 44 ? 42.006 8.599 -2.233 1.00 19.19 43 LEU B CA 1
ATOM 1859 C C . LEU B 1 44 ? 42.574 9.436 -3.386 1.00 18.47 43 LEU B C 1
ATOM 1860 O O . LEU B 1 44 ? 42.162 9.252 -4.534 1.00 17.12 43 LEU B O 1
ATOM 1865 N N . PRO B 1 45 ? 43.572 10.298 -3.099 1.00 19.57 44 PRO B N 1
ATOM 1866 C CA . PRO B 1 45 ? 44.085 11.176 -4.141 1.00 19.94 44 PRO B CA 1
ATOM 1867 C C . PRO B 1 45 ? 45.033 10.518 -5.176 1.00 15.95 44 PRO B C 1
ATOM 1868 O O . PRO B 1 45 ? 45.672 9.503 -4.944 1.00 19.13 44 PRO B O 1
ATOM 1872 N N . TYR B 1 46 ? 45.062 11.093 -6.362 1.00 16.29 45 TYR B N 1
ATOM 1873 C CA . TYR B 1 46 ? 46.053 10.691 -7.347 1.00 16.27 45 TYR B CA 1
ATOM 1874 C C . TYR B 1 46 ? 46.649 11.928 -7.976 1.00 16.39 45 TYR B C 1
ATOM 1875 O O . TYR B 1 46 ? 46.137 13.072 -7.818 1.00 15.76 45 TYR B O 1
ATOM 1884 N N . GLN B 1 47 ? 47.771 11.708 -8.650 1.00 13.76 46 GLN B N 1
ATOM 1885 C CA . GLN B 1 47 ? 48.364 12.764 -9.434 1.00 18.29 46 GLN B CA 1
ATOM 1886 C C . GLN B 1 47 ? 48.597 12.267 -10.821 1.00 16.78 46 GLN B C 1
ATOM 1887 O O . GLN B 1 47 ? 49.210 11.246 -10.999 1.00 12.41 46 GLN B O 1
ATOM 1893 N N . LEU B 1 48 ? 48.146 13.036 -11.799 1.00 15.87 47 LEU B N 1
ATOM 1894 C CA . LEU B 1 48 ? 48.325 12.686 -13.196 1.00 16.66 47 LEU B CA 1
ATOM 1895 C C . LEU B 1 48 ? 49.242 13.753 -13.805 1.00 15.50 47 LEU B C 1
ATOM 1896 O O . LEU B 1 48 ? 48.935 14.919 -13.734 1.00 14.99 47 LEU B O 1
ATOM 1901 N N . ASP B 1 49 ? 50.350 13.341 -14.396 1.00 13.25 48 ASP B N 1
ATOM 1902 C CA . ASP B 1 49 ? 51.134 14.240 -15.190 1.00 15.59 48 ASP B CA 1
ATOM 1903 C C . ASP B 1 49 ? 50.914 13.829 -16.617 1.00 15.27 48 ASP B C 1
ATOM 1904 O O . ASP B 1 49 ? 50.900 12.639 -16.921 1.00 14.23 48 ASP B O 1
ATOM 1909 N N . TYR B 1 50 ? 50.746 14.784 -17.512 1.00 13.28 49 TYR B N 1
ATOM 1910 C CA . TYR B 1 50 ? 50.636 14.386 -18.898 1.00 12.86 49 TYR B CA 1
ATOM 1911 C C . TYR B 1 50 ? 51.244 15.404 -19.832 1.00 10.70 49 TYR B C 1
ATOM 1912 O O . TYR B 1 50 ? 51.421 16.579 -19.481 1.00 10.97 49 TYR B O 1
ATOM 1921 N N . ARG B 1 51 ? 51.560 14.936 -21.029 1.00 13.29 50 ARG B N 1
ATOM 1922 C CA . ARG B 1 51 ? 52.071 15.829 -22.098 1.00 14.65 50 ARG B CA 1
ATOM 1923 C C . ARG B 1 51 ? 51.403 15.455 -23.401 1.00 12.43 50 ARG B C 1
ATOM 1924 O O . ARG B 1 51 ? 51.373 14.241 -23.759 1.00 13.95 50 ARG B O 1
ATOM 1937 N N . LEU B 1 52 ? 50.903 16.470 -24.086 1.00 11.38 51 LEU B N 1
ATOM 1938 C CA . LEU B 1 52 ? 50.270 16.285 -25.376 1.00 12.35 51 LEU B CA 1
ATOM 1939 C C . LEU B 1 52 ? 51.060 17.064 -26.424 1.00 13.09 51 LEU B C 1
ATOM 1940 O O . LEU B 1 52 ? 51.504 18.183 -26.161 1.00 14.15 51 LEU B O 1
ATOM 1945 N N . ARG B 1 53 ? 51.191 16.473 -27.623 1.00 12.92 52 ARG B N 1
ATOM 1946 C CA . ARG B 1 53 ? 51.771 17.192 -28.782 1.00 14.07 52 ARG B CA 1
ATOM 1947 C C . ARG B 1 53 ? 50.893 17.046 -30.031 1.00 11.87 52 ARG B C 1
ATOM 1948 O O . ARG B 1 53 ? 50.418 15.942 -30.341 1.00 12.59 52 ARG B O 1
ATOM 1956 N N . TRP B 1 54 ? 50.698 18.163 -30.736 1.00 10.98 53 TRP B N 1
ATOM 1957 C CA . TRP B 1 54 ? 49.839 18.257 -31.907 1.00 11.75 53 TRP B CA 1
ATOM 1958 C C . TRP B 1 54 ? 50.522 18.973 -33.105 1.00 13.95 53 TRP B C 1
ATOM 1959 O O . TRP B 1 54 ? 51.528 19.666 -32.951 1.00 12.29 53 TRP B O 1
ATOM 1970 N N . ASP B 1 55 ? 50.008 18.714 -34.316 1.00 13.34 54 ASP B N 1
ATOM 1971 C CA . ASP B 1 55 ? 50.481 19.386 -35.526 1.00 13.64 54 ASP B CA 1
ATOM 1972 C C . ASP B 1 55 ? 49.844 20.751 -35.633 1.00 14.53 54 ASP B C 1
ATOM 1973 O O . ASP B 1 55 ? 49.020 21.147 -34.813 1.00 13.46 54 ASP B O 1
ATOM 1978 N N . ALA B 1 56 ? 50.221 21.466 -36.686 1.00 17.10 55 ALA B N 1
ATOM 1979 C CA . ALA B 1 56 ? 49.766 22.828 -36.873 1.00 16.46 55 ALA B CA 1
ATOM 1980 C C . ALA B 1 56 ? 48.277 22.924 -37.170 1.00 16.43 55 ALA B C 1
ATOM 1981 O O . ALA B 1 56 ? 47.682 24.011 -37.086 1.00 18.23 55 ALA B O 1
ATOM 1983 N N . ASP B 1 57 ? 47.649 21.804 -37.503 1.00 16.45 56 ASP B N 1
ATOM 1984 C CA . ASP B 1 57 ? 46.187 21.759 -37.673 1.00 17.44 56 ASP B CA 1
ATOM 1985 C C . ASP B 1 57 ? 45.438 21.359 -36.402 1.00 16.48 56 ASP B C 1
ATOM 1986 O O . ASP B 1 57 ? 44.231 21.170 -36.455 1.00 15.78 56 ASP B O 1
ATOM 1991 N N . TRP B 1 58 ? 46.151 21.291 -35.267 1.00 16.23 57 TRP B N 1
ATOM 1992 C CA . TRP B 1 58 ? 45.594 20.850 -33.963 1.00 16.13 57 TRP B CA 1
ATOM 1993 C C . TRP B 1 58 ? 45.117 19.409 -33.905 1.00 13.39 57 TRP B C 1
ATOM 1994 O O . TRP B 1 58 ? 44.290 19.076 -33.077 1.00 13.25 57 TRP B O 1
ATOM 2005 N N . HIS B 1 59 ? 45.684 18.546 -34.760 1.00 12.91 58 HIS B N 1
ATOM 2006 C CA . HIS B 1 59 ? 45.492 17.107 -34.696 1.00 13.09 58 HIS B CA 1
ATOM 2007 C C . HIS B 1 59 ? 46.551 16.563 -33.736 1.00 12.84 58 HIS B C 1
ATOM 2008 O O . HIS B 1 59 ? 47.756 16.822 -33.901 1.00 11.93 58 HIS B O 1
ATOM 2015 N N . LEU B 1 60 ? 46.103 15.815 -32.748 1.00 14.70 59 LEU B N 1
ATOM 2016 C CA . LEU B 1 60 ? 46.965 15.178 -31.758 1.00 14.00 59 LEU B CA 1
ATOM 2017 C C . LEU B 1 60 ? 47.893 14.195 -32.456 1.00 12.98 59 LEU B C 1
ATOM 2018 O O . LEU B 1 60 ? 47.455 13.377 -33.283 1.00 13.26 59 LEU B O 1
ATOM 2023 N N . ARG B 1 61 ? 49.159 14.273 -32.084 1.00 12.14 60 ARG B N 1
ATOM 2024 C CA . ARG B 1 61 ? 50.195 13.369 -32.601 1.00 11.92 60 ARG B CA 1
ATOM 2025 C C . ARG B 1 61 ? 50.861 12.454 -31.558 1.00 11.95 60 ARG B C 1
ATOM 2026 O O . ARG B 1 61 ? 51.329 11.343 -31.896 1.00 11.97 60 ARG B O 1
ATOM 2034 N N . GLU B 1 62 ? 50.953 12.903 -30.314 1.00 13.82 61 GLU B N 1
ATOM 2035 C CA . GLU B 1 62 ? 51.557 12.091 -29.265 1.00 14.01 61 GLU B CA 1
ATOM 2036 C C . GLU B 1 62 ? 50.942 12.456 -27.928 1.00 14.00 61 GLU B C 1
ATOM 2037 O O . GLU B 1 62 ? 50.610 13.632 -27.697 1.00 13.38 61 GLU B O 1
ATOM 2043 N N . ALA B 1 63 ? 50.793 11.482 -27.030 1.00 13.20 62 ALA B N 1
ATOM 2044 C CA . ALA B 1 63 ? 50.277 11.764 -25.694 1.00 12.90 62 ALA B CA 1
ATOM 2045 C C . ALA B 1 63 ? 50.981 10.821 -24.738 1.00 12.06 62 ALA B C 1
ATOM 2046 O O . ALA B 1 63 ? 51.148 9.596 -25.039 1.00 12.10 62 ALA B O 1
ATOM 2048 N N . VAL B 1 64 ? 51.499 11.392 -23.667 1.00 11.24 63 VAL B N 1
ATOM 2049 C CA . VAL B 1 64 ? 52.182 10.607 -22.647 1.00 15.45 63 VAL B CA 1
ATOM 2050 C C . VAL B 1 64 ? 51.565 10.937 -21.292 1.00 14.63 63 VAL B C 1
ATOM 2051 O O . VAL B 1 64 ? 51.361 12.109 -20.935 1.00 14.45 63 VAL B O 1
ATOM 2055 N N . PHE B 1 65 ? 51.309 9.897 -20.512 1.00 14.03 64 PHE B N 1
ATOM 2056 C CA . PHE B 1 65 ? 50.600 9.995 -19.266 1.00 13.28 64 PHE B CA 1
ATOM 2057 C C . PHE B 1 65 ? 51.376 9.204 -18.202 1.00 14.00 64 PHE B C 1
ATOM 2058 O O . PHE B 1 65 ? 51.859 8.103 -18.460 1.00 13.40 64 PHE B O 1
ATOM 2066 N N . HIS B 1 66 ? 51.399 9.749 -16.996 1.00 14.95 65 HIS B N 1
ATOM 2067 C CA . HIS B 1 66 ? 51.995 9.113 -15.850 1.00 15.01 65 HIS B CA 1
ATOM 2068 C C . HIS B 1 66 ? 51.090 9.419 -14.652 1.00 14.92 65 HIS B C 1
ATOM 2069 O O . HIS B 1 66 ? 50.863 10.583 -14.325 1.00 15.77 65 HIS B O 1
ATOM 2076 N N . VAL B 1 67 ? 50.517 8.384 -14.062 1.00 13.43 66 VAL B N 1
ATOM 2077 C CA . VAL B 1 67 ? 49.632 8.541 -12.894 1.00 13.91 66 VAL B CA 1
ATOM 2078 C C . VAL B 1 67 ? 50.215 7.822 -11.709 1.00 14.28 66 VAL B C 1
ATOM 2079 O O . VAL B 1 67 ? 50.745 6.730 -11.844 1.00 12.36 66 VAL B O 1
ATOM 2083 N N . GLU B 1 68 ? 50.151 8.484 -10.563 1.00 12.64 67 GLU B N 1
ATOM 2084 C CA . GLU B 1 68 ? 50.515 7.915 -9.275 1.00 15.44 67 GLU B CA 1
ATOM 2085 C C . GLU B 1 68 ? 49.307 7.893 -8.368 1.00 14.21 67 GLU B C 1
ATOM 2086 O O . GLU B 1 68 ? 48.635 8.899 -8.188 1.00 12.13 67 GLU B O 1
ATOM 2092 N N . SER B 1 69 ? 49.072 6.733 -7.763 1.00 13.53 68 SER B N 1
ATOM 2093 C CA . SER B 1 69 ? 47.962 6.581 -6.859 1.00 16.63 68 SER B CA 1
ATOM 2094 C C . SER B 1 69 ? 48.326 5.542 -5.837 1.00 16.72 68 SER B C 1
ATOM 2095 O O . SER B 1 69 ? 49.409 4.983 -5.894 1.00 15.27 68 SER B O 1
ATOM 2098 N N . GLU B 1 70 ? 47.410 5.267 -4.918 1.00 18.35 69 GLU B N 1
ATOM 2099 C CA . GLU B 1 70 ? 47.644 4.247 -3.934 1.00 19.64 69 GLU B CA 1
ATOM 2100 C C . GLU B 1 70 ? 47.850 2.886 -4.610 1.00 19.85 69 GLU B C 1
ATOM 2101 O O . GLU B 1 70 ? 48.575 2.063 -4.077 1.00 19.30 69 GLU B O 1
ATOM 2107 N N . THR B 1 71 ? 47.250 2.690 -5.786 1.00 21.92 70 THR B N 1
ATOM 2108 C CA . THR B 1 71 ? 47.363 1.420 -6.554 1.00 22.07 70 THR B CA 1
ATOM 2109 C C . THR B 1 71 ? 48.701 1.260 -7.251 1.00 20.80 70 THR B C 1
ATOM 2110 O O . THR B 1 71 ? 49.019 0.185 -7.669 1.00 19.51 70 THR B O 1
ATOM 2114 N N . GLY B 1 72 ? 49.483 2.335 -7.356 1.00 20.57 71 GLY B N 1
ATOM 2115 C CA . GLY B 1 72 ? 50.838 2.271 -7.924 1.00 20.30 71 GLY B CA 1
ATOM 2116 C C . GLY B 1 72 ? 51.045 3.327 -8.998 1.00 19.78 71 GLY B C 1
ATOM 2117 O O . GLY B 1 72 ? 50.319 4.304 -9.051 1.00 19.56 71 GLY B O 1
ATOM 2118 N N . VAL B 1 73 ? 52.044 3.107 -9.838 1.00 19.27 72 VAL B N 1
ATOM 2119 C CA . VAL B 1 73 ? 52.320 3.968 -10.971 1.00 20.06 72 VAL B CA 1
ATOM 2120 C C . VAL B 1 73 ? 51.735 3.322 -12.199 1.00 19.58 72 VAL B C 1
ATOM 2121 O O . VAL B 1 73 ? 51.879 2.122 -12.409 1.00 20.28 72 VAL B O 1
ATOM 2125 N N . ARG B 1 74 ? 51.050 4.103 -13.010 1.00 21.06 73 ARG B N 1
ATOM 2126 C CA . ARG B 1 74 ? 50.531 3.573 -14.270 1.00 20.02 73 ARG B CA 1
ATOM 2127 C C . ARG B 1 74 ? 50.947 4.554 -15.383 1.00 18.60 73 ARG B C 1
ATOM 2128 O O . ARG B 1 74 ? 50.939 5.757 -15.196 1.00 16.10 73 ARG B O 1
ATOM 2136 N N . LYS B 1 75 ? 51.361 4.020 -16.519 1.00 16.26 74 LYS B N 1
ATOM 2137 C CA . LYS B 1 75 ? 51.849 4.844 -17.636 1.00 17.68 74 LYS B CA 1
ATOM 2138 C C . LYS B 1 75 ? 51.109 4.496 -18.912 1.00 16.10 74 LYS B C 1
ATOM 2139 O O . LYS B 1 75 ? 50.691 3.376 -19.097 1.00 13.99 74 LYS B O 1
ATOM 2145 N N . LEU B 1 76 ? 50.999 5.469 -19.802 1.00 15.67 75 LEU B N 1
ATOM 2146 C CA . LEU B 1 76 ? 50.293 5.286 -21.100 1.00 16.89 75 LEU B CA 1
ATOM 2147 C C . LEU B 1 76 ? 51.001 6.172 -22.113 1.00 15.52 75 LEU B C 1
ATOM 2148 O O . LEU B 1 76 ? 51.256 7.348 -21.848 1.00 17.64 75 LEU B O 1
ATOM 2153 N N . HIS B 1 77 ? 51.326 5.600 -23.269 1.00 14.58 76 HIS B N 1
ATOM 2154 C CA . HIS B 1 77 ? 52.024 6.312 -24.310 1.00 14.54 76 HIS B CA 1
ATOM 2155 C C . HIS B 1 77 ? 51.332 6.053 -25.633 1.00 15.22 76 HIS B C 1
ATOM 2156 O O . HIS B 1 77 ? 51.386 4.925 -26.146 1.00 14.85 76 HIS B O 1
ATOM 2163 N N . LEU B 1 78 ? 50.737 7.102 -26.190 1.00 13.28 77 LEU B N 1
ATOM 2164 C CA . LEU B 1 78 ? 50.001 6.989 -27.436 1.00 14.47 77 LEU B CA 1
ATOM 2165 C C . LEU B 1 78 ? 50.616 7.831 -28.554 1.00 13.93 77 LEU B C 1
ATOM 2166 O O . LEU B 1 78 ? 51.056 8.981 -28.334 1.00 10.74 77 LEU B O 1
ATOM 2171 N N . LEU B 1 79 ? 50.601 7.234 -29.744 1.00 14.26 78 LEU B N 1
ATOM 2172 C CA . LEU B 1 79 ? 50.973 7.879 -30.991 1.00 14.57 78 LEU B CA 1
ATOM 2173 C C . LEU B 1 79 ? 49.829 7.838 -31.974 1.00 13.02 78 LEU B C 1
ATOM 2174 O O . LEU B 1 79 ? 49.164 6.790 -32.143 1.00 14.00 78 LEU B O 1
ATOM 2179 N N . ALA B 1 80 ? 49.623 8.961 -32.659 1.00 11.78 79 ALA B N 1
ATOM 2180 C CA . ALA B 1 80 ? 48.620 9.078 -33.691 1.00 12.10 79 ALA B CA 1
ATOM 2181 C C . ALA B 1 80 ? 49.237 9.684 -34.927 1.00 14.30 79 ALA B C 1
ATOM 2182 O O . ALA B 1 80 ? 50.026 10.605 -34.828 1.00 11.49 79 ALA B O 1
ATOM 2184 N N . ASP B 1 81 ? 48.794 9.234 -36.097 1.00 14.20 80 ASP B N 1
ATOM 2185 C CA . ASP B 1 81 ? 49.251 9.836 -37.348 1.00 13.45 80 ASP B CA 1
ATOM 2186 C C . ASP B 1 81 ? 48.549 11.163 -37.752 1.00 13.97 80 ASP B C 1
ATOM 2187 O O . ASP B 1 81 ? 48.921 11.798 -38.740 1.00 11.32 80 ASP B O 1
ATOM 2192 N N . GLY B 1 82 ? 47.552 11.600 -37.000 1.00 14.14 81 GLY B N 1
ATOM 2193 C CA . GLY B 1 82 ? 46.705 12.750 -37.373 1.00 12.43 81 GLY B CA 1
ATOM 2194 C C . GLY B 1 82 ? 45.620 12.424 -38.388 1.00 11.96 81 GLY B C 1
ATOM 2195 O O . GLY B 1 82 ? 44.908 13.322 -38.849 1.00 13.87 81 GLY B O 1
ATOM 2196 N N . ARG B 1 83 ? 45.516 11.143 -38.756 1.00 11.17 82 ARG B N 1
ATOM 2197 C CA A ARG B 1 83 ? 44.549 10.665 -39.747 0.50 11.54 82 ARG B CA 1
ATOM 2198 C CA B ARG B 1 83 ? 44.543 10.675 -39.743 0.50 11.53 82 ARG B CA 1
ATOM 2199 C C . ARG B 1 83 ? 43.705 9.522 -39.173 1.00 11.97 82 ARG B C 1
ATOM 2200 O O . ARG B 1 83 ? 43.043 8.805 -39.909 1.00 12.41 82 ARG B O 1
ATOM 2215 N N . GLY B 1 84 ? 43.693 9.396 -37.835 1.00 10.71 83 GLY B N 1
ATOM 2216 C CA . GLY B 1 84 ? 42.830 8.465 -37.131 1.00 11.44 83 GLY B CA 1
ATOM 2217 C C . GLY B 1 84 ? 43.396 7.078 -36.915 1.00 12.76 83 GLY B C 1
ATOM 2218 O O . GLY B 1 84 ? 42.636 6.129 -36.595 1.00 12.73 83 GLY B O 1
ATOM 2219 N N . HIS B 1 85 ? 44.722 6.954 -37.049 1.00 10.01 84 HIS B N 1
ATOM 2220 C CA . HIS B 1 85 ? 45.428 5.669 -36.864 1.00 12.54 84 HIS B CA 1
ATOM 2221 C C . HIS B 1 85 ? 46.381 5.816 -35.703 1.00 14.70 84 HIS B C 1
ATOM 2222 O O . HIS B 1 85 ? 47.256 6.697 -35.726 1.00 14.11 84 HIS B O 1
ATOM 2229 N N . TRP B 1 86 ? 46.167 4.969 -34.695 1.00 13.28 85 TRP B N 1
ATOM 2230 C CA . TRP B 1 86 ? 46.867 5.027 -33.415 1.00 13.38 85 TRP B CA 1
ATOM 2231 C C . TRP B 1 86 ? 47.767 3.840 -33.163 1.00 14.75 85 TRP B C 1
ATOM 2232 O O . TRP B 1 86 ? 47.446 2.710 -33.533 1.00 14.51 85 TRP B O 1
ATOM 2243 N N . GLN B 1 87 ? 48.863 4.102 -32.448 1.00 15.95 86 GLN B N 1
ATOM 2244 C CA . GLN B 1 87 ? 49.746 3.069 -31.964 1.00 15.51 86 GLN B CA 1
ATOM 2245 C C . GLN B 1 87 ? 50.136 3.317 -30.519 1.00 15.29 86 GLN B C 1
ATOM 2246 O O . GLN B 1 87 ? 50.079 4.434 -30.075 1.00 12.55 86 GLN B O 1
ATOM 2252 N N . ASP B 1 88 ? 50.542 2.275 -29.804 1.00 15.07 87 ASP B N 1
ATOM 2253 C CA . ASP B 1 88 ? 51.219 2.500 -28.524 1.00 19.51 87 ASP B CA 1
ATOM 2254 C C . ASP B 1 88 ? 52.681 2.910 -28.712 1.00 20.46 87 ASP B C 1
ATOM 2255 O O . ASP B 1 88 ? 53.168 3.017 -29.854 1.00 22.77 87 ASP B O 1
ATOM 2260 N N . GLY B 1 89 ? 53.366 3.140 -27.589 1.00 20.73 88 GLY B N 1
ATOM 2261 C CA . GLY B 1 89 ? 54.757 3.628 -27.589 1.00 22.36 88 GLY B CA 1
ATOM 2262 C C . GLY B 1 89 ? 55.737 2.655 -28.221 1.00 24.16 88 GLY B C 1
ATOM 2263 O O . GLY B 1 89 ? 56.829 3.054 -28.655 1.00 25.37 88 GLY B O 1
ATOM 2264 N N . ASP B 1 90 ? 55.335 1.391 -28.291 1.00 24.73 89 ASP B N 1
ATOM 2265 C CA . ASP B 1 90 ? 56.138 0.335 -28.901 1.00 24.69 89 ASP B CA 1
ATOM 2266 C C . ASP B 1 90 ? 55.763 0.066 -30.357 1.00 25.20 89 ASP B C 1
ATOM 2267 O O . ASP B 1 90 ? 56.266 -0.872 -30.955 1.00 25.99 89 ASP B O 1
ATOM 2272 N N . GLY B 1 91 ? 54.850 0.862 -30.909 1.00 24.40 90 GLY B N 1
ATOM 2273 C CA . GLY B 1 91 ? 54.472 0.758 -32.313 1.00 23.76 90 GLY B CA 1
ATOM 2274 C C . GLY B 1 91 ? 53.360 -0.217 -32.631 1.00 22.23 90 GLY B C 1
ATOM 2275 O O . GLY B 1 91 ? 52.984 -0.344 -33.781 1.00 23.79 90 GLY B O 1
ATOM 2276 N N . GLU B 1 92 ? 52.827 -0.898 -31.631 1.00 21.09 91 GLU B N 1
ATOM 2277 C CA . GLU B 1 92 ? 51.747 -1.864 -31.848 1.00 21.72 91 GLU B CA 1
ATOM 2278 C C . GLU B 1 92 ? 50.467 -1.079 -32.141 1.00 20.40 91 GLU B C 1
ATOM 2279 O O . GLU B 1 92 ? 50.142 -0.127 -31.422 1.00 19.58 91 GLU B O 1
ATOM 2282 N N . ALA B 1 93 ? 49.748 -1.500 -33.169 1.00 19.65 92 ALA B N 1
ATOM 2283 C CA . ALA B 1 93 ? 48.577 -0.770 -33.671 1.00 17.46 92 ALA B CA 1
ATOM 2284 C C . ALA B 1 93 ? 47.438 -0.924 -32.684 1.00 17.36 92 ALA B C 1
ATOM 2285 O O . ALA B 1 93 ? 47.360 -1.933 -31.997 1.00 17.57 92 ALA B O 1
ATOM 2287 N N . LEU B 1 94 ? 46.612 0.107 -32.562 1.00 16.51 93 LEU B N 1
ATOM 2288 C CA . LEU B 1 94 ? 45.443 0.116 -31.668 1.00 14.46 93 LEU B CA 1
ATOM 2289 C C . LEU B 1 94 ? 44.195 0.379 -32.499 1.00 15.28 93 LEU B C 1
ATOM 2290 O O . LEU B 1 94 ? 43.657 1.493 -32.506 1.00 15.37 93 LEU B O 1
ATOM 2295 N N . PRO B 1 95 ? 43.709 -0.664 -33.194 1.00 12.30 94 PRO B N 1
ATOM 2296 C CA . PRO B 1 95 ? 42.549 -0.548 -34.072 1.00 13.75 94 PRO B CA 1
ATOM 2297 C C . PRO B 1 95 ? 41.245 -0.085 -33.365 1.00 13.35 94 PRO B C 1
ATOM 2298 O O . PRO B 1 95 ? 40.353 0.476 -34.000 1.00 14.06 94 PRO B O 1
ATOM 2302 N N . ALA B 1 96 ? 41.168 -0.266 -32.047 1.00 14.83 95 ALA B N 1
ATOM 2303 C CA . ALA B 1 96 ? 39.977 0.118 -31.290 1.00 13.93 95 ALA B CA 1
ATOM 2304 C C . ALA B 1 96 ? 39.724 1.625 -31.324 1.00 16.42 95 ALA B C 1
ATOM 2305 O O . ALA B 1 96 ? 38.587 2.055 -31.152 1.00 17.49 95 ALA B O 1
ATOM 2307 N N . PHE B 1 97 ? 40.772 2.413 -31.589 1.00 14.91 96 PHE B N 1
ATOM 2308 C CA . PHE B 1 97 ? 40.683 3.867 -31.549 1.00 13.20 96 PHE B CA 1
ATOM 2309 C C . PHE B 1 97 ? 40.611 4.456 -32.969 1.00 11.60 96 PHE B C 1
ATOM 2310 O O . PHE B 1 97 ? 40.754 5.696 -33.180 1.00 12.49 96 PHE B O 1
ATOM 2318 N N . ASP B 1 98 ? 40.380 3.592 -33.939 1.00 10.99 97 ASP B N 1
ATOM 2319 C CA . ASP B 1 98 ? 40.358 4.005 -35.359 1.00 13.79 97 ASP B CA 1
ATOM 2320 C C . ASP B 1 98 ? 39.376 5.172 -35.563 1.00 11.74 97 ASP B C 1
ATOM 2321 O O . ASP B 1 98 ? 38.219 5.091 -35.129 1.00 12.58 97 ASP B O 1
ATOM 2326 N N . GLY B 1 99 ? 39.845 6.231 -36.235 1.00 11.79 98 GLY B N 1
ATOM 2327 C CA . GLY B 1 99 ? 39.014 7.370 -36.589 1.00 12.67 98 GLY B CA 1
ATOM 2328 C C . GLY B 1 99 ? 39.032 8.502 -35.609 1.00 14.60 98 GLY B C 1
ATOM 2329 O O . GLY B 1 99 ? 38.594 9.586 -35.955 1.00 16.14 98 GLY B O 1
ATOM 2330 N N . CYS B 1 100 ? 39.487 8.258 -34.381 1.00 14.46 99 CYS B N 1
ATOM 2331 C CA . CYS B 1 100 ? 39.679 9.383 -33.415 1.00 13.26 99 CYS B CA 1
ATOM 2332 C C . CYS B 1 100 ? 40.771 10.361 -33.873 1.00 13.49 99 CYS B C 1
ATOM 2333 O O . CYS B 1 100 ? 41.893 9.959 -34.241 1.00 13.24 99 CYS B O 1
ATOM 2336 N N . LEU B 1 101 ? 40.461 11.651 -33.826 1.00 13.84 100 LEU B N 1
ATOM 2337 C CA . LEU B 1 101 ? 41.475 12.678 -34.068 1.00 12.85 100 LEU B CA 1
ATOM 2338 C C . LEU B 1 101 ? 41.879 13.429 -32.796 1.00 14.73 100 LEU B C 1
ATOM 2339 O O . LEU B 1 101 ? 42.999 13.950 -32.723 1.00 13.75 100 LEU B O 1
ATOM 2344 N N . ASP B 1 102 ? 40.982 13.490 -31.814 1.00 15.23 101 ASP B N 1
ATOM 2345 C CA . ASP B 1 102 ? 41.162 14.268 -30.602 1.00 15.16 101 ASP B CA 1
ATOM 2346 C C . ASP B 1 102 ? 41.091 13.315 -29.417 1.00 13.18 101 ASP B C 1
ATOM 2347 O O . ASP B 1 102 ? 40.346 12.302 -29.441 1.00 11.62 101 ASP B O 1
ATOM 2352 N N . ILE B 1 103 ? 41.854 13.650 -28.398 1.00 10.52 102 ILE B N 1
ATOM 2353 C CA . ILE B 1 103 ? 41.747 13.031 -27.104 1.00 14.31 102 ILE B CA 1
ATOM 2354 C C . ILE B 1 103 ? 40.916 13.872 -26.218 1.00 12.64 102 ILE B C 1
ATOM 2355 O O . ILE B 1 103 ? 40.947 15.109 -26.328 1.00 14.18 102 ILE B O 1
ATOM 2360 N N . ASP B 1 104 ? 40.207 13.235 -25.279 1.00 14.67 103 ASP B N 1
ATOM 2361 C CA . ASP B 1 104 ? 39.468 13.981 -24.253 1.00 13.92 103 ASP B CA 1
ATOM 2362 C C . ASP B 1 104 ? 39.880 13.351 -22.939 1.00 14.07 103 ASP B C 1
ATOM 2363 O O . ASP B 1 104 ? 39.683 12.166 -22.730 1.00 12.78 103 ASP B O 1
ATOM 2368 N N . ILE B 1 105 ? 40.440 14.155 -22.056 1.00 14.25 104 ILE B N 1
ATOM 2369 C CA . ILE B 1 105 ? 40.883 13.667 -20.737 1.00 13.88 104 ILE B CA 1
ATOM 2370 C C . ILE B 1 105 ? 39.915 14.091 -19.648 1.00 14.89 104 ILE B C 1
ATOM 2371 O O . ILE B 1 105 ? 39.540 15.262 -19.547 1.00 13.26 104 ILE B O 1
ATOM 2376 N N . TRP B 1 106 ? 39.490 13.162 -18.809 1.00 13.46 105 TRP B N 1
ATOM 2377 C CA . TRP B 1 106 ? 38.729 13.560 -17.604 1.00 12.62 105 TRP B CA 1
ATOM 2378 C C . TRP B 1 106 ? 39.676 13.364 -16.417 1.00 14.93 105 TRP B C 1
ATOM 2379 O O . TRP B 1 106 ? 40.344 12.312 -16.333 1.00 11.95 105 TRP B O 1
ATOM 2390 N N . PRO B 1 107 ? 39.713 14.328 -15.457 1.00 15.87 106 PRO B N 1
ATOM 2391 C CA . PRO B 1 107 ? 39.009 15.594 -15.345 1.00 17.58 106 PRO B CA 1
ATOM 2392 C C . PRO B 1 107 ? 39.806 16.819 -15.827 1.00 15.50 106 PRO B C 1
ATOM 2393 O O . PRO B 1 107 ? 40.502 17.442 -15.049 1.00 14.36 106 PRO B O 1
ATOM 2397 N N . SER B 1 108 ? 39.734 17.139 -17.108 1.00 14.87 107 SER B N 1
ATOM 2398 C CA . SER B 1 108 ? 40.399 18.330 -17.623 1.00 16.25 107 SER B CA 1
ATOM 2399 C C . SER B 1 108 ? 39.636 19.099 -18.695 1.00 16.85 107 SER B C 1
ATOM 2400 O O . SER B 1 108 ? 39.360 18.562 -19.788 1.00 18.57 107 SER B O 1
ATOM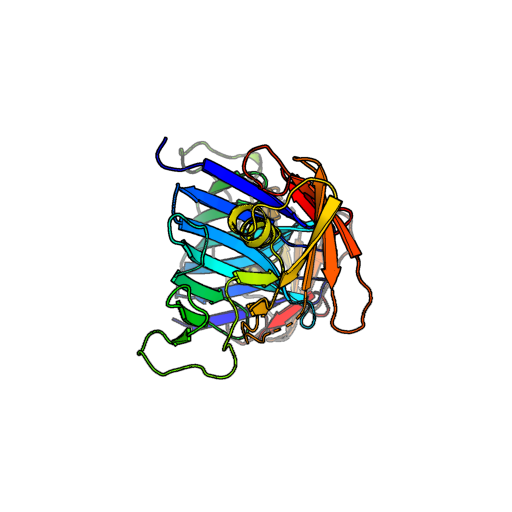 2403 N N . PRO B 1 109 ? 39.427 20.411 -18.470 1.00 12.53 108 PRO B N 1
ATOM 2404 C CA . PRO B 1 109 ? 38.816 21.149 -19.546 1.00 10.83 108 PRO B CA 1
ATOM 2405 C C . PRO B 1 109 ? 39.782 21.562 -20.674 1.00 11.50 108 PRO B C 1
ATOM 2406 O O . PRO B 1 109 ? 39.381 22.206 -21.656 1.00 12.40 108 PRO B O 1
ATOM 2410 N N . PHE B 1 110 ? 41.069 21.240 -20.521 1.00 11.84 109 PHE B N 1
ATOM 2411 C CA . PHE B 1 110 ? 42.015 21.618 -21.519 1.00 13.81 109 PHE B CA 1
ATOM 2412 C C . PHE B 1 110 ? 41.639 21.008 -22.874 1.00 11.95 109 PHE B C 1
ATOM 2413 O O . PHE B 1 110 ? 41.754 21.657 -23.885 1.00 12.26 109 PHE B O 1
ATOM 2421 N N . THR B 1 111 ? 41.210 19.756 -22.876 1.00 14.61 110 THR B N 1
ATOM 2422 C CA . THR B 1 111 ? 41.085 19.025 -24.118 1.00 12.22 110 THR B CA 1
ATOM 2423 C C . THR B 1 111 ? 39.892 19.474 -24.979 1.00 13.11 110 THR B C 1
ATOM 2424 O O . THR B 1 111 ? 39.821 19.075 -26.110 1.00 13.62 110 THR B O 1
ATOM 2428 N N . ASN B 1 112 ? 38.996 20.314 -24.458 1.00 9.68 111 ASN B N 1
ATOM 2429 C CA . ASN B 1 112 ? 37.909 20.924 -25.250 1.00 11.78 111 ASN B CA 1
ATOM 2430 C C . ASN B 1 112 ? 38.482 21.864 -26.259 1.00 11.39 111 ASN B C 1
ATOM 2431 O O . ASN B 1 112 ? 37.835 22.166 -27.247 1.00 11.73 111 ASN B O 1
ATOM 2436 N N . THR B 1 113 ? 39.702 22.342 -26.012 1.00 11.19 112 THR B N 1
ATOM 2437 C CA . THR B 1 113 ? 40.352 23.171 -26.976 1.00 10.99 112 THR B CA 1
ATOM 2438 C C . THR B 1 113 ? 40.617 22.510 -28.358 1.00 11.41 112 THR B C 1
ATOM 2439 O O . THR B 1 113 ? 40.565 23.199 -29.349 1.00 12.15 112 THR B O 1
ATOM 2443 N N . PHE B 1 114 ? 40.912 21.204 -28.405 1.00 11.09 113 PHE B N 1
ATOM 2444 C CA . PHE B 1 114 ? 41.277 20.558 -29.649 1.00 11.11 113 PHE B CA 1
ATOM 2445 C C . PHE B 1 114 ? 40.197 20.648 -30.732 1.00 10.85 113 PHE B C 1
ATOM 2446 O O . PHE B 1 114 ? 40.488 21.153 -31.842 1.00 10.04 113 PHE B O 1
ATOM 2454 N N . PRO B 1 115 ? 38.958 20.183 -30.431 1.00 10.40 114 PRO B N 1
ATOM 2455 C CA . PRO B 1 115 ? 37.952 20.283 -31.522 1.00 11.20 114 PRO B CA 1
ATOM 2456 C C . PRO B 1 115 ? 37.685 21.747 -31.915 1.00 13.63 114 PRO B C 1
ATOM 2457 O O . PRO B 1 115 ? 37.551 22.051 -33.103 1.00 12.68 114 PRO B O 1
ATOM 2461 N N . ILE B 1 116 ? 37.676 22.625 -30.914 1.00 11.63 115 ILE B N 1
ATOM 2462 C CA . ILE B 1 116 ? 37.483 24.038 -31.157 1.00 13.43 115 ILE B CA 1
ATOM 2463 C C . ILE B 1 116 ? 38.521 24.569 -32.142 1.00 12.30 115 ILE B C 1
ATOM 2464 O O . ILE B 1 116 ? 38.159 25.260 -33.123 1.00 12.44 115 ILE B O 1
ATOM 2469 N N . ARG B 1 117 ? 39.801 24.258 -31.906 1.00 12.73 116 ARG B N 1
ATOM 2470 C CA . ARG B 1 117 ? 40.855 24.777 -32.739 1.00 13.71 116 ARG B CA 1
ATOM 2471 C C . ARG B 1 117 ? 40.973 24.010 -34.072 1.00 13.98 116 ARG B C 1
ATOM 2472 O O . ARG B 1 117 ? 41.296 24.600 -35.099 1.00 13.72 116 ARG B O 1
ATOM 2480 N N . ARG B 1 118 ? 40.641 22.720 -34.071 1.00 11.98 117 ARG B N 1
ATOM 2481 C CA . ARG B 1 118 ? 40.768 21.922 -35.261 1.00 12.02 117 ARG B CA 1
ATOM 2482 C C . ARG B 1 118 ? 39.605 22.120 -36.253 1.00 11.00 117 ARG B C 1
ATOM 2483 O O . ARG B 1 118 ? 39.824 22.247 -37.487 1.00 11.17 117 ARG B O 1
ATOM 2491 N N . LEU B 1 119 ? 38.379 22.122 -35.743 1.00 13.85 118 LEU B N 1
ATOM 2492 C CA . LEU B 1 119 ? 37.185 22.100 -36.628 1.00 15.99 118 LEU B CA 1
ATOM 2493 C C . LEU B 1 119 ? 36.972 23.375 -37.499 1.00 17.71 118 LEU B C 1
ATOM 2494 O O . LEU B 1 119 ? 36.444 23.275 -38.578 1.00 19.03 118 LEU B O 1
ATOM 2499 N N . GLY B 1 120 ? 37.309 24.558 -37.025 1.00 19.58 119 GLY B N 1
ATOM 2500 C CA . GLY B 1 120 ? 37.073 25.751 -37.865 1.00 19.07 119 GLY B CA 1
ATOM 2501 C C . GLY B 1 120 ? 35.586 25.920 -38.159 1.00 17.44 119 GLY B C 1
ATOM 2502 O O . GLY B 1 120 ? 35.170 26.137 -39.307 1.00 19.36 119 GLY B O 1
ATOM 2503 N N . LEU B 1 121 ? 34.783 25.780 -37.109 1.00 15.73 120 LEU B N 1
ATOM 2504 C CA . LEU B 1 121 ? 33.350 25.897 -37.235 1.00 13.89 120 LEU B CA 1
ATOM 2505 C C . LEU B 1 121 ? 32.997 27.376 -37.461 1.00 14.51 120 LEU B C 1
ATOM 2506 O O . LEU B 1 121 ? 33.646 28.272 -36.927 1.00 13.35 120 LEU B O 1
ATOM 2511 N N . ALA B 1 122 ? 31.964 27.605 -38.267 1.00 13.84 121 ALA B N 1
ATOM 2512 C CA . ALA B 1 122 ? 31.281 28.911 -38.375 1.00 14.34 121 ALA B CA 1
ATOM 2513 C C . ALA B 1 122 ? 30.302 29.068 -37.221 1.00 13.04 121 ALA B C 1
ATOM 2514 O O . ALA B 1 122 ? 29.921 28.094 -36.598 1.00 14.54 121 ALA B O 1
ATOM 2516 N N . ASP B 1 123 ? 29.932 30.302 -36.900 1.00 13.60 122 ASP B N 1
ATOM 2517 C CA . ASP B 1 123 ? 28.842 30.542 -35.956 1.00 13.86 122 ASP B CA 1
ATOM 2518 C C . ASP B 1 123 ? 27.602 29.696 -36.315 1.00 13.18 122 ASP B C 1
ATOM 2519 O O . ASP B 1 123 ? 27.169 29.658 -37.492 1.00 12.73 122 ASP B O 1
ATOM 2524 N N . GLY B 1 124 ? 27.055 28.986 -35.322 1.00 13.41 123 GLY B N 1
ATOM 2525 C CA . GLY B 1 124 ? 25.823 28.200 -35.502 1.00 13.17 123 GLY B CA 1
ATOM 2526 C C . GLY B 1 124 ? 26.064 26.817 -36.046 1.00 12.95 123 GLY B C 1
ATOM 2527 O O . GLY B 1 124 ? 25.128 26.040 -36.229 1.00 12.11 123 GLY B O 1
ATOM 2528 N N . GLN B 1 125 ? 27.327 26.509 -36.334 1.00 11.92 124 GLN B N 1
ATOM 2529 C CA . GLN B 1 125 ? 27.652 25.250 -36.995 1.00 12.69 124 GLN B CA 1
ATOM 2530 C C . GLN B 1 125 ? 27.973 24.181 -35.987 1.00 12.63 124 GLN B C 1
ATOM 2531 O O . GLN B 1 125 ? 28.763 24.396 -35.076 1.00 12.92 124 GLN B O 1
ATOM 2537 N N . ARG B 1 126 ? 27.416 22.995 -36.234 1.00 13.61 125 ARG B N 1
ATOM 2538 C CA . ARG B 1 126 ? 27.580 21.818 -35.374 1.00 12.11 125 ARG B CA 1
ATOM 2539 C C . ARG B 1 126 ? 28.346 20.764 -36.124 1.00 12.70 125 ARG B C 1
ATOM 2540 O O . ARG B 1 126 ? 28.024 20.483 -37.278 1.00 11.93 125 ARG B O 1
ATOM 2548 N N . ALA B 1 127 ? 29.318 20.141 -35.462 1.00 10.76 126 ALA B N 1
ATOM 2549 C CA . ALA B 1 127 ? 29.973 18.920 -35.949 1.00 11.32 126 ALA B CA 1
ATOM 2550 C C . ALA B 1 127 ? 30.008 17.808 -34.900 1.00 14.61 126 ALA B C 1
ATOM 2551 O O . ALA B 1 127 ? 30.322 18.059 -33.742 1.00 14.07 126 ALA B O 1
ATOM 2553 N N . GLU B 1 128 ? 29.675 16.587 -35.333 1.00 13.59 127 GLU B N 1
ATOM 2554 C CA . GLU B 1 128 ? 29.997 15.402 -34.603 1.00 14.36 127 GLU B CA 1
ATOM 2555 C C . GLU B 1 128 ? 31.461 14.974 -34.787 1.00 14.08 127 GLU B C 1
ATOM 2556 O O . GLU B 1 128 ? 32.031 15.016 -35.901 1.00 13.23 127 GLU B O 1
ATOM 2562 N N . ILE B 1 129 ? 32.072 14.567 -33.684 1.00 12.42 128 ILE B N 1
ATOM 2563 C CA . ILE B 1 129 ? 33.455 14.048 -33.679 1.00 13.30 128 ILE B CA 1
ATOM 2564 C C . ILE B 1 129 ? 33.492 12.672 -33.016 1.00 12.57 128 ILE B C 1
ATOM 2565 O O . ILE B 1 129 ? 32.575 12.286 -32.294 1.00 14.59 128 ILE B O 1
ATOM 2570 N N . ARG B 1 130 ? 34.578 11.937 -33.280 1.00 11.20 129 ARG B N 1
ATOM 2571 C CA . ARG B 1 130 ? 34.859 10.687 -32.570 1.00 12.85 129 ARG B CA 1
ATOM 2572 C C . ARG B 1 130 ? 36.062 11.003 -31.705 1.00 13.75 129 ARG B C 1
ATOM 2573 O O . ARG B 1 130 ? 37.190 11.159 -32.215 1.00 14.33 129 ARG B O 1
ATOM 2581 N N . ALA B 1 131 ? 35.821 11.183 -30.418 1.00 13.27 130 ALA B N 1
ATOM 2582 C CA . ALA B 1 131 ? 36.892 11.567 -29.496 1.00 12.65 130 ALA B CA 1
ATOM 2583 C C . ALA B 1 131 ? 37.481 10.315 -28.853 1.00 11.87 130 ALA B C 1
ATOM 2584 O O . ALA B 1 131 ? 36.722 9.360 -28.590 1.00 11.92 130 ALA B O 1
ATOM 2586 N N . LEU B 1 132 ? 38.805 10.318 -28.570 1.00 11.05 131 LEU B N 1
ATOM 2587 C CA . LEU B 1 132 ? 39.395 9.275 -27.738 1.00 12.82 131 LEU B CA 1
ATOM 2588 C C . LEU B 1 132 ? 39.388 9.673 -26.258 1.00 12.13 131 LEU B C 1
ATOM 2589 O O . LEU B 1 132 ? 40.209 10.498 -25.785 1.00 12.11 131 LEU B O 1
ATOM 2594 N N . TYR B 1 133 ? 38.434 9.105 -25.518 1.00 12.46 132 TYR B N 1
ATOM 2595 C CA . TYR B 1 133 ? 38.144 9.499 -24.159 1.00 12.52 132 TYR B CA 1
ATOM 2596 C C . TYR B 1 133 ? 39.022 8.700 -23.199 1.00 11.95 132 TYR B C 1
ATOM 2597 O O . TYR B 1 133 ? 38.975 7.478 -23.184 1.00 13.79 132 TYR B O 1
ATOM 2606 N N . ILE B 1 134 ? 39.774 9.419 -22.368 1.00 13.45 133 ILE B N 1
ATOM 2607 C CA . ILE B 1 134 ? 40.714 8.838 -21.429 1.00 13.48 133 ILE B CA 1
ATOM 2608 C C . ILE B 1 134 ? 40.432 9.413 -20.055 1.00 14.26 133 ILE B C 1
ATOM 2609 O O . ILE B 1 134 ? 40.641 10.627 -19.806 1.00 15.41 133 ILE B O 1
ATOM 2614 N N . GLU B 1 135 ? 39.889 8.560 -19.217 1.00 14.34 134 GLU B N 1
ATOM 2615 C CA . GLU B 1 135 ? 39.441 8.929 -17.867 1.00 16.09 134 GLU B CA 1
ATOM 2616 C C . GLU B 1 135 ? 40.483 8.555 -16.831 1.00 14.64 134 GLU B C 1
ATOM 2617 O O . GLU B 1 135 ? 40.798 7.370 -16.644 1.00 14.35 134 GLU B O 1
ATOM 2623 N N . ALA B 1 136 ? 41.003 9.557 -16.137 1.00 12.87 135 ALA B N 1
ATOM 2624 C CA . ALA B 1 136 ? 41.940 9.326 -15.054 1.00 14.42 135 ALA B CA 1
ATOM 2625 C C . ALA B 1 136 ? 41.140 8.844 -13.823 1.00 15.99 135 ALA B C 1
ATOM 2626 O O . ALA B 1 136 ? 39.963 9.199 -13.690 1.00 19.40 135 ALA B O 1
ATOM 2628 N N . PRO B 1 137 ? 41.755 8.030 -12.938 1.00 16.12 136 PRO B N 1
ATOM 2629 C CA . PRO B 1 137 ? 43.144 7.551 -12.968 1.00 15.67 136 PRO B CA 1
ATOM 2630 C C . PRO B 1 137 ? 43.445 6.283 -13.765 1.00 14.97 136 PRO B C 1
ATOM 2631 O O . PRO B 1 137 ? 44.617 5.996 -13.998 1.00 13.60 136 PRO B O 1
ATOM 2635 N N . ALA B 1 138 ? 42.422 5.529 -14.172 1.00 13.99 137 ALA B N 1
ATOM 2636 C CA . ALA B 1 138 ? 42.660 4.251 -14.829 1.00 16.36 137 ALA B CA 1
ATOM 2637 C C . ALA B 1 138 ? 43.339 4.393 -16.216 1.00 16.27 137 ALA B C 1
ATOM 2638 O O . ALA B 1 138 ? 44.093 3.507 -16.650 1.00 15.11 137 ALA B O 1
ATOM 2640 N N . LEU B 1 139 ? 43.047 5.475 -16.921 1.00 16.99 138 LEU B N 1
ATOM 2641 C CA . LEU B 1 139 ? 43.652 5.692 -18.250 1.00 18.86 138 LEU B CA 1
ATOM 2642 C C . LEU B 1 139 ? 43.387 4.514 -19.214 1.00 18.24 138 LEU B C 1
ATOM 2643 O O . LEU B 1 139 ? 44.300 3.974 -19.803 1.00 20.13 138 LEU B O 1
ATOM 2648 N N . GLU B 1 140 ? 42.135 4.086 -19.318 1.00 19.64 139 GLU B N 1
ATOM 2649 C CA . GLU B 1 140 ? 41.744 3.061 -20.288 1.00 19.20 139 GLU B CA 1
ATOM 2650 C C . GLU B 1 140 ? 40.953 3.724 -21.437 1.00 18.19 139 GLU B C 1
ATOM 2651 O O . GLU B 1 140 ? 39.744 3.972 -21.303 1.00 17.44 139 GLU B O 1
ATOM 2657 N N . PRO B 1 141 ? 41.647 4.080 -22.539 1.00 16.02 140 PRO B N 1
ATOM 2658 C CA . PRO B 1 141 ? 40.980 4.886 -23.560 1.00 15.40 140 PRO B CA 1
ATOM 2659 C C . PRO B 1 141 ? 39.845 4.156 -24.269 1.00 15.20 140 PRO B C 1
ATOM 2660 O O . PRO B 1 141 ? 39.841 2.896 -24.376 1.00 12.45 140 PRO B O 1
ATOM 2664 N N . ARG B 1 142 ? 38.880 4.941 -24.745 1.00 16.23 141 ARG B N 1
ATOM 2665 C CA . ARG B 1 142 ? 37.813 4.367 -25.564 1.00 18.00 141 ARG B CA 1
ATOM 2666 C C . ARG B 1 142 ? 37.260 5.424 -26.487 1.00 15.47 141 ARG B C 1
ATOM 2667 O O . ARG B 1 142 ? 37.242 6.578 -26.132 1.00 15.25 141 ARG B O 1
ATOM 2675 N N . SER B 1 143 ? 36.828 5.052 -27.692 1.00 16.36 142 SER B N 1
ATOM 2676 C CA A SER B 1 143 ? 36.268 6.058 -28.602 0.50 16.37 142 SER B CA 1
ATOM 2677 C CA B SER B 1 143 ? 36.249 6.041 -28.614 0.50 17.04 142 SER B CA 1
ATOM 2678 C C . SER B 1 143 ? 34.897 6.443 -28.081 1.00 16.25 142 SER B C 1
ATOM 2679 O O . SER B 1 143 ? 34.210 5.616 -27.535 1.00 13.73 142 SER B O 1
ATOM 2692 N N . ARG B 1 145 ? 31.366 9.252 -29.076 1.00 15.55 144 ARG B N 1
ATOM 2693 C CA . ARG B 1 145 ? 30.705 10.203 -29.953 1.00 14.37 144 ARG B CA 1
ATOM 2694 C C . ARG B 1 145 ? 30.429 11.459 -29.143 1.00 12.07 144 ARG B C 1
ATOM 2695 O O . ARG B 1 145 ? 29.805 11.377 -28.066 1.00 12.17 144 ARG B O 1
ATOM 2703 N N . GLN B 1 146 ? 30.869 12.590 -29.677 1.00 13.39 145 GLN B N 1
ATOM 2704 C CA . GLN B 1 146 ? 30.622 13.904 -29.120 1.00 13.49 145 GLN B CA 1
ATOM 2705 C C . GLN B 1 146 ? 30.198 14.864 -30.215 1.00 12.66 145 GLN B C 1
ATOM 2706 O O . GLN B 1 146 ? 30.377 14.581 -31.413 1.00 13.83 145 GLN B O 1
ATOM 2712 N N . ALA B 1 147 ? 29.609 16.000 -29.809 1.00 9.66 146 ALA B N 1
ATOM 2713 C CA . ALA B 1 147 ? 29.326 17.084 -30.730 1.00 10.15 146 ALA B CA 1
ATOM 2714 C C . ALA B 1 147 ? 29.698 18.446 -30.147 1.00 9.68 146 ALA B C 1
ATOM 2715 O O . ALA B 1 147 ? 29.563 18.702 -28.929 1.00 10.85 146 ALA B O 1
ATOM 2717 N N . TYR B 1 148 ? 30.222 19.288 -31.028 1.00 9.43 147 TYR B N 1
ATOM 2718 C CA . TYR B 1 148 ? 30.514 20.682 -30.728 1.00 11.84 147 TYR B CA 1
ATOM 2719 C C . TYR B 1 148 ? 29.725 21.596 -31.672 1.00 9.14 147 TYR B C 1
ATOM 2720 O O . TYR B 1 148 ? 29.653 21.346 -32.900 1.00 10.86 147 TYR B O 1
ATOM 2729 N N . THR B 1 149 ? 29.202 22.702 -31.129 1.00 10.71 148 THR B N 1
ATOM 2730 C CA . THR B 1 149 ? 28.537 23.729 -31.921 1.00 11.59 148 THR B CA 1
ATOM 2731 C C . THR B 1 149 ? 29.161 25.058 -31.552 1.00 12.82 148 THR B C 1
ATOM 2732 O O . THR B 1 149 ? 29.198 25.400 -30.370 1.00 15.39 148 THR B O 1
ATOM 2736 N N . ARG B 1 150 ? 29.678 25.775 -32.539 1.00 11.39 149 ARG B N 1
ATOM 2737 C CA . ARG B 1 150 ? 30.093 27.135 -32.315 1.00 11.74 149 ARG B CA 1
ATOM 2738 C C . ARG B 1 150 ? 28.832 28.003 -32.185 1.00 13.85 149 ARG B C 1
ATOM 2739 O O . ARG B 1 150 ? 28.093 28.211 -33.154 1.00 16.89 149 ARG B O 1
ATOM 2747 N N . LEU B 1 151 ? 28.643 28.572 -31.009 1.00 13.37 150 LEU B N 1
ATOM 2748 C CA . LEU B 1 151 ? 27.568 29.537 -30.803 1.00 14.47 150 LEU B CA 1
ATOM 2749 C C . LEU B 1 151 ? 28.039 30.931 -31.209 1.00 15.17 150 LEU B C 1
ATOM 2750 O O . LEU B 1 151 ? 27.352 31.633 -31.947 1.00 15.36 150 LEU B O 1
ATOM 2755 N N . ASP B 1 152 ? 29.177 31.346 -30.640 1.00 15.24 151 ASP B N 1
ATOM 2756 C CA . ASP B 1 152 ? 29.954 32.473 -31.125 1.00 13.59 151 ASP B CA 1
ATOM 2757 C C . ASP B 1 152 ? 31.438 32.219 -30.886 1.00 10.85 151 ASP B C 1
ATOM 2758 O O . ASP B 1 152 ? 31.830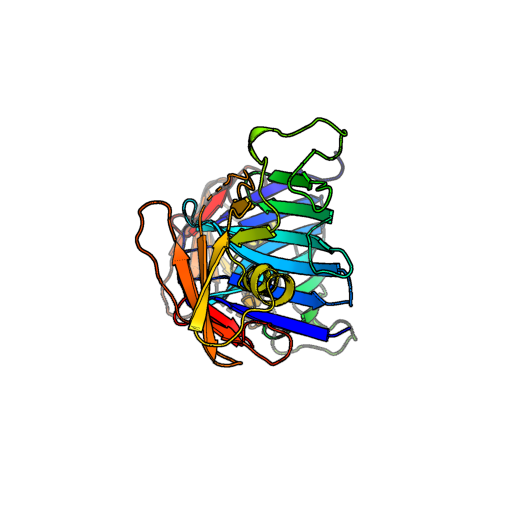 31.120 -30.458 1.00 12.28 151 ASP B O 1
ATOM 2763 N N . ALA B 1 153 ? 32.294 33.194 -31.165 1.00 13.37 152 ALA B N 1
ATOM 2764 C CA . ALA B 1 153 ? 33.734 32.956 -31.052 1.00 13.54 152 ALA B CA 1
ATOM 2765 C C . ALA B 1 153 ? 34.112 32.468 -29.635 1.00 12.56 152 ALA B C 1
ATOM 2766 O O . ALA B 1 153 ? 35.088 31.713 -29.463 1.00 14.07 152 ALA B O 1
ATOM 2768 N N . SER B 1 154 ? 33.379 32.936 -28.616 1.00 11.43 153 SER B N 1
ATOM 2769 C CA . SER B 1 154 ? 33.749 32.637 -27.229 1.00 12.68 153 SER B CA 1
ATOM 2770 C C . SER B 1 154 ? 32.830 31.629 -26.535 1.00 14.74 153 SER B C 1
ATOM 2771 O O . SER B 1 154 ? 33.018 31.364 -25.360 1.00 14.67 153 SER B O 1
ATOM 2774 N N . HIS B 1 155 ? 31.886 31.008 -27.260 1.00 13.31 154 HIS B N 1
ATOM 2775 C CA . HIS B 1 155 ? 30.944 30.038 -26.637 1.00 12.89 154 HIS B CA 1
ATOM 2776 C C . HIS B 1 155 ? 30.663 28.831 -27.537 1.00 11.64 154 HIS B C 1
ATOM 2777 O O . HIS B 1 155 ? 30.197 28.999 -28.682 1.00 12.07 154 HIS B O 1
ATOM 2784 N N . TYR B 1 156 ? 30.874 27.629 -27.015 1.00 12.45 155 TYR B N 1
ATOM 2785 C CA . TYR B 1 156 ? 30.646 26.400 -27.737 1.00 13.59 155 TYR B CA 1
ATOM 2786 C C . TYR B 1 156 ? 29.673 25.541 -26.916 1.00 13.55 155 TYR B C 1
ATOM 2787 O O . TYR B 1 156 ? 29.781 25.447 -25.697 1.00 14.05 155 TYR B O 1
ATOM 2796 N N . LEU B 1 157 ? 28.701 24.950 -27.595 1.00 12.53 156 LEU B N 1
ATOM 2797 C CA . LEU B 1 157 ? 27.858 23.933 -26.991 1.00 11.55 156 LEU B CA 1
ATOM 2798 C C . LEU B 1 157 ? 28.546 22.580 -27.194 1.00 13.78 156 LEU B C 1
ATOM 2799 O O . LEU B 1 157 ? 28.865 22.199 -28.326 1.00 13.21 156 LEU B O 1
ATOM 2804 N N . TYR B 1 158 ? 28.772 21.891 -26.082 1.00 10.35 157 TYR B N 1
ATOM 2805 C CA . TYR B 1 158 ? 29.289 20.516 -26.009 1.00 11.01 157 TYR B CA 1
ATOM 2806 C C . TYR B 1 158 ? 28.116 19.545 -25.773 1.00 11.68 157 TYR B C 1
ATOM 2807 O O . TYR B 1 158 ? 27.299 19.789 -24.892 1.00 9.25 157 TYR B O 1
ATOM 2816 N N . GLU B 1 159 ? 28.075 18.458 -26.522 1.00 15.01 158 GLU B N 1
ATOM 2817 C CA . GLU B 1 159 ? 27.091 17.438 -26.308 1.00 15.64 158 GLU B CA 1
ATOM 2818 C C . GLU B 1 159 ? 27.738 16.063 -26.274 1.00 16.43 158 GLU B C 1
ATOM 2819 O O . GLU B 1 159 ? 28.560 15.721 -27.131 1.00 15.66 158 GLU B O 1
ATOM 2825 N N . ASN B 1 160 ? 27.327 15.263 -25.307 1.00 16.71 159 ASN B N 1
ATOM 2826 C CA . ASN B 1 160 ? 27.630 13.817 -25.283 1.00 17.81 159 ASN B CA 1
ATOM 2827 C C . ASN B 1 160 ? 26.600 13.124 -26.158 1.00 17.98 159 ASN B C 1
ATOM 2828 O O . ASN B 1 160 ? 25.419 13.410 -26.014 1.00 18.22 159 ASN B O 1
ATOM 2833 N N . LEU B 1 161 ? 27.039 12.281 -27.102 1.00 17.97 160 LEU B N 1
ATOM 2834 C CA . LEU B 1 161 ? 26.105 11.621 -28.019 1.00 18.35 160 LEU B CA 1
ATOM 2835 C C . LEU B 1 161 ? 25.908 10.142 -27.690 1.00 20.29 160 LEU B C 1
ATOM 2836 O O . LEU B 1 161 ? 25.292 9.411 -28.471 1.00 22.93 160 LEU B O 1
ATOM 2841 N N . GLU B 1 162 ? 26.393 9.714 -26.535 1.00 20.35 161 GLU B N 1
ATOM 2842 C CA . GLU B 1 162 ? 26.291 8.287 -26.188 1.00 22.64 161 GLU B CA 1
ATOM 2843 C C . GLU B 1 162 ? 25.015 7.878 -25.420 1.00 23.64 161 GLU B C 1
ATOM 2844 O O . GLU B 1 162 ? 24.827 6.679 -25.126 1.00 23.83 161 GLU B O 1
ATOM 2850 N N . GLY B 1 163 ? 24.138 8.837 -25.107 1.00 23.72 162 GLY B N 1
ATOM 2851 C CA . GLY B 1 163 ? 22.868 8.539 -24.451 1.00 24.17 162 GLY B CA 1
ATOM 2852 C C . GLY B 1 163 ? 22.579 9.199 -23.111 1.00 25.01 162 GLY B C 1
ATOM 2853 O O . GLY B 1 163 ? 21.437 9.157 -22.672 1.00 25.74 162 GLY B O 1
ATOM 2854 N N . SER B 1 164 ? 23.574 9.826 -22.469 1.00 25.16 163 SER B N 1
ATOM 2855 C CA . SER B 1 164 ? 23.320 10.614 -21.236 1.00 23.20 163 SER B CA 1
ATOM 2856 C C . SER B 1 164 ? 22.551 11.902 -21.516 1.00 21.78 163 SER B C 1
ATOM 2857 O O . SER B 1 164 ? 21.900 12.439 -20.650 1.00 21.61 163 SER B O 1
ATOM 2860 N N . ALA B 1 165 ? 22.651 12.388 -22.753 1.00 20.56 164 ALA B N 1
ATOM 2861 C CA . ALA B 1 165 ? 22.123 13.675 -23.159 1.00 20.84 164 ALA B CA 1
ATOM 2862 C C . ALA B 1 165 ? 22.822 14.847 -22.433 1.00 21.04 164 ALA B C 1
ATOM 2863 O O . ALA B 1 165 ? 22.326 15.955 -22.507 1.00 18.21 164 ALA B O 1
ATOM 2865 N N . PHE B 1 166 ? 23.971 14.618 -21.775 1.00 18.48 165 PHE B N 1
ATOM 2866 C CA . PHE B 1 166 ? 24.662 15.744 -21.130 1.00 16.59 165 PHE B CA 1
ATOM 2867 C C . PHE B 1 166 ? 25.052 16.793 -22.177 1.00 15.19 165 PHE B C 1
ATOM 2868 O O . PHE B 1 166 ? 25.465 16.460 -23.291 1.00 14.19 165 PHE B O 1
ATOM 2876 N N . LYS B 1 167 ? 24.808 18.054 -21.827 1.00 11.96 166 LYS B N 1
ATOM 2877 C CA . LYS B 1 167 ? 25.140 19.214 -22.665 1.00 13.78 166 LYS B CA 1
ATOM 2878 C C . LYS B 1 167 ? 25.688 20.331 -21.803 1.00 13.80 166 LYS B C 1
ATOM 2879 O O . LYS B 1 167 ? 25.183 20.589 -20.677 1.00 13.63 166 LYS B O 1
ATOM 2885 N N . ALA B 1 168 ? 26.631 21.095 -22.365 1.00 12.31 167 ALA B N 1
ATOM 2886 C CA . ALA B 1 168 ? 27.159 22.236 -21.686 1.00 12.87 167 ALA B CA 1
ATOM 2887 C C . ALA B 1 168 ? 27.549 23.336 -22.633 1.00 11.84 167 ALA B C 1
ATOM 2888 O O . ALA B 1 168 ? 27.911 23.108 -23.801 1.00 12.67 167 ALA B O 1
ATOM 2890 N N . VAL B 1 169 ? 27.496 24.535 -22.098 1.00 12.26 168 VAL B N 1
ATOM 2891 C CA . VAL B 1 169 ? 27.944 25.696 -22.836 1.00 11.50 168 VAL B CA 1
ATOM 2892 C C . VAL B 1 169 ? 29.271 26.153 -22.239 1.00 12.92 168 VAL B C 1
ATOM 2893 O O . VAL B 1 169 ? 29.354 26.535 -21.058 1.00 12.14 168 VAL B O 1
ATOM 2897 N N . LEU B 1 170 ? 30.309 26.067 -23.057 1.00 10.14 169 LEU B N 1
ATOM 2898 C CA . LEU B 1 170 ? 31.668 26.434 -22.628 1.00 12.94 169 LEU B CA 1
ATOM 2899 C C . LEU B 1 170 ? 32.013 27.881 -23.028 1.00 13.25 169 LEU B C 1
ATOM 2900 O O . LEU B 1 170 ? 31.802 28.264 -24.160 1.00 13.89 169 LEU B O 1
ATOM 2905 N N . LEU B 1 171 ? 32.507 28.672 -22.076 1.00 12.08 170 LEU B N 1
ATOM 2906 C CA . LEU B 1 171 ? 33.098 29.964 -22.322 1.00 13.67 170 LEU B CA 1
ATOM 2907 C C . LEU B 1 171 ? 34.628 29.791 -22.515 1.00 11.69 170 LEU B C 1
ATOM 2908 O O . LEU B 1 171 ? 35.351 29.297 -21.628 1.00 14.25 170 LEU B O 1
ATOM 2913 N N . VAL B 1 172 ? 35.096 30.244 -23.673 1.00 11.87 171 VAL B N 1
ATOM 2914 C CA . VAL B 1 172 ? 36.502 30.174 -24.008 1.00 11.89 171 VAL B CA 1
ATOM 2915 C C . VAL B 1 172 ? 37.088 31.552 -24.363 1.00 9.85 171 VAL B C 1
ATOM 2916 O O . VAL B 1 172 ? 36.386 32.515 -24.762 1.00 9.53 171 VAL B O 1
ATOM 2920 N N . ASP B 1 173 ? 38.397 31.623 -24.197 1.00 10.67 172 ASP B N 1
ATOM 2921 C CA . ASP B 1 173 ? 39.171 32.834 -24.502 1.00 13.76 172 ASP B CA 1
ATOM 2922 C C . ASP B 1 173 ? 39.503 32.863 -25.992 1.00 14.63 172 ASP B C 1
ATOM 2923 O O . ASP B 1 173 ? 39.091 31.983 -26.776 1.00 13.28 172 ASP B O 1
ATOM 2928 N N . GLU B 1 174 ? 40.274 33.863 -26.376 1.00 18.54 173 GLU B N 1
ATOM 2929 C CA . GLU B 1 174 ? 40.609 34.058 -27.772 1.00 20.20 173 GLU B CA 1
ATOM 2930 C C . GLU B 1 174 ? 41.436 32.964 -28.418 1.00 18.08 173 GLU B C 1
ATOM 2931 O O . GLU B 1 174 ? 41.489 32.906 -29.634 1.00 17.76 173 GLU B O 1
ATOM 2937 N N . GLN B 1 175 ? 42.077 32.121 -27.622 1.00 17.09 174 GLN B N 1
ATOM 2938 C CA . GLN B 1 175 ? 42.802 30.948 -28.129 1.00 16.89 174 GLN B CA 1
ATOM 2939 C C . GLN B 1 175 ? 42.039 29.606 -28.046 1.00 15.48 174 GLN B C 1
ATOM 2940 O O . GLN B 1 175 ? 42.592 28.548 -28.382 1.00 16.09 174 GLN B O 1
ATOM 2946 N N . GLY B 1 176 ? 40.791 29.631 -27.610 1.00 15.28 175 GLY B N 1
ATOM 2947 C CA . GLY B 1 176 ? 39.995 28.433 -27.506 1.00 15.79 175 GLY B CA 1
ATOM 2948 C C . GLY B 1 176 ? 40.199 27.695 -26.193 1.00 15.69 175 GLY B C 1
ATOM 2949 O O . GLY B 1 176 ? 39.749 26.573 -26.060 1.00 15.90 175 GLY B O 1
ATOM 2950 N N . LEU B 1 177 ? 40.864 28.339 -25.234 1.00 15.71 176 LEU B N 1
ATOM 2951 C CA . LEU B 1 177 ? 41.067 27.760 -23.918 1.00 14.57 176 LEU B CA 1
ATOM 2952 C C . LEU B 1 177 ? 39.884 28.109 -23.032 1.00 11.97 176 LEU B C 1
ATOM 2953 O O . LEU B 1 177 ? 39.470 29.248 -22.948 1.00 11.12 176 LEU B O 1
ATOM 2958 N N . VAL B 1 178 ? 39.415 27.083 -22.351 1.00 11.52 177 VAL B N 1
ATOM 2959 C CA . VAL B 1 178 ? 38.246 27.128 -21.464 1.00 11.29 177 VAL B CA 1
ATOM 2960 C C . VAL B 1 178 ? 38.442 28.057 -20.237 1.00 12.53 177 VAL B C 1
ATOM 2961 O O . VAL B 1 178 ? 39.455 27.972 -19.494 1.00 12.96 177 VAL B O 1
ATOM 2965 N N . ILE B 1 179 ? 37.510 29.011 -20.105 1.00 13.44 178 ILE B N 1
ATOM 2966 C CA . ILE B 1 179 ? 37.444 29.927 -18.977 1.00 12.06 178 ILE B CA 1
ATOM 2967 C C . ILE B 1 179 ? 36.525 29.319 -17.900 1.00 13.96 178 ILE B C 1
ATOM 2968 O O . ILE B 1 179 ? 36.937 29.121 -16.744 1.00 15.34 178 ILE B O 1
ATOM 2973 N N . ASP B 1 180 ? 35.297 29.008 -18.313 1.00 11.99 179 ASP B N 1
ATOM 2974 C CA . ASP B 1 180 ? 34.266 28.461 -17.491 1.00 11.93 179 ASP B CA 1
ATOM 2975 C C . ASP B 1 180 ? 33.744 27.224 -18.176 1.00 13.82 179 ASP B C 1
ATOM 2976 O O . ASP B 1 180 ? 33.346 27.255 -19.329 1.00 15.55 179 ASP B O 1
ATOM 2981 N N . TYR B 1 181 ? 33.683 26.164 -17.407 1.00 12.04 180 TYR B N 1
ATOM 2982 C CA . TYR B 1 181 ? 32.940 24.981 -17.805 1.00 14.50 180 TYR B CA 1
ATOM 2983 C C . TYR B 1 181 ? 31.920 24.889 -16.701 1.00 13.09 180 TYR B C 1
ATOM 2984 O O . TYR B 1 181 ? 32.236 24.427 -15.593 1.00 9.41 180 TYR B O 1
ATOM 2993 N N . PRO B 1 182 ? 30.727 25.416 -16.963 1.00 15.61 181 PRO B N 1
ATOM 2994 C CA . PRO B 1 182 ? 29.786 25.692 -15.903 1.00 16.51 181 PRO B CA 1
ATOM 2995 C C . PRO B 1 182 ? 29.486 24.515 -15.041 1.00 14.41 181 PRO B C 1
ATOM 2996 O O . PRO B 1 182 ? 29.182 23.404 -15.532 1.00 16.16 181 PRO B O 1
ATOM 3000 N N . GLY B 1 183 ? 29.639 24.752 -13.748 1.00 15.23 182 GLY B N 1
ATOM 3001 C CA . GLY B 1 183 ? 29.384 23.719 -12.734 1.00 16.59 182 GLY B CA 1
ATOM 3002 C C . GLY B 1 183 ? 30.399 22.596 -12.695 1.00 17.71 182 GLY B C 1
ATOM 3003 O O . GLY B 1 183 ? 30.220 21.633 -11.947 1.00 19.19 182 GLY B O 1
ATOM 3004 N N . LEU B 1 184 ? 31.473 22.705 -13.483 1.00 17.06 183 LEU B N 1
ATOM 3005 C CA . LEU B 1 184 ? 32.509 21.662 -13.499 1.00 16.43 183 LEU B CA 1
ATOM 3006 C C . LEU B 1 184 ? 33.940 22.173 -13.309 1.00 16.82 183 LEU B C 1
ATOM 3007 O O . LEU B 1 184 ? 34.698 21.588 -12.511 1.00 12.85 183 LEU B O 1
ATOM 3012 N N . PHE B 1 185 ? 34.335 23.211 -14.077 1.00 15.61 184 PHE B N 1
ATOM 3013 C CA . PHE B 1 185 ? 35.695 23.770 -13.993 1.00 14.74 184 PHE B CA 1
ATOM 3014 C C . PHE B 1 185 ? 35.652 25.279 -14.104 1.00 14.58 184 PHE B C 1
ATOM 3015 O O . PHE B 1 185 ? 34.805 25.837 -14.801 1.00 14.08 184 PHE B O 1
ATOM 3023 N N . GLN B 1 186 ? 36.559 25.924 -13.377 1.00 15.46 185 GLN B N 1
ATOM 3024 C CA . GLN B 1 186 ? 36.804 27.343 -13.491 1.00 17.56 185 GLN B CA 1
ATOM 3025 C C . GLN B 1 186 ? 38.301 27.618 -13.629 1.00 17.40 185 GLN B C 1
ATOM 3026 O O . GLN B 1 186 ? 39.128 27.101 -12.856 1.00 15.38 185 GLN B O 1
ATOM 3032 N N . ARG B 1 187 ? 38.637 28.480 -14.580 1.00 16.74 186 ARG B N 1
ATOM 3033 C CA . ARG B 1 187 ? 39.974 29.043 -14.665 1.00 17.63 186 ARG B CA 1
ATOM 3034 C C . ARG B 1 187 ? 40.288 29.914 -13.463 1.00 18.81 186 ARG B C 1
ATOM 3035 O O . ARG B 1 187 ? 39.497 30.780 -13.093 1.00 16.18 186 ARG B O 1
ATOM 3043 N N . LEU B 1 188 ? 41.447 29.691 -12.842 1.00 17.88 187 LEU B N 1
ATOM 3044 C CA . LEU B 1 188 ? 41.907 30.574 -11.764 1.00 22.14 187 LEU B CA 1
ATOM 3045 C C . LEU B 1 188 ? 42.828 31.621 -12.331 1.00 24.35 187 LEU B C 1
ATOM 3046 O O . LEU B 1 188 ? 43.233 31.547 -13.486 1.00 25.28 187 LEU B O 1
#

Nearest PDB structures (foldseek):
  2h1t-assembly1_B  TM=1.004E+00  e=4.619E-35  Pseudomonas aeruginosa
  5bsz-assembly1_A  TM=3.089E-01  e=3.510E-01  Streptoalloteichus sp. ATCC 53650
  6m83-assembly1_A-2  TM=4.217E-01  e=3.864E+00  Streptomyces fradiae
  4y25-assembly1_A  TM=3.407E-01  e=2.240E+00  Escherichia coli K-12
  4ok2-assembly1_B  TM=2.600E-01  e=5.075E+00  Saccharophagus degradans 2-40

Secondary structure (DSSP, 8-state):
---EEEEEEE---EEE--EEEEEE-SSEEEEEEEEE-TTT--EEEEEEEEEE-TTS-EEEEEEEEEETTEEEEEEEEE-SSS-EEETT--B-GGGTT--EEEEET-GGGGHHHHHHH-PPTT-EEEE-EEEEETTTT--B--EEEEEEETTEEEEEE-SSS--EEEEEE-TTS-EEEETTTEEE-/-EEEEEEE---EEE--EEEEEE-SSEEEEEEEEE-TTT--EEEEEEEEEE-TT--EEEEEEEEEETTEEEEEEEEE-SSS-EEETT--B-GGGTT--EEEEET-GGGGHHHHHHH-PPTT-EEEE-EEEEETTTT--B--EEEEEEETTEEEEEE-SSS--EEEEEE-TTS-EEEETTTEEE-

Foldseek 3Di:
DPDDDDDDDDPDADDDAKDKDKDDDPFKIWIWMKGADPPPRWIKIKIKMWGADPLLFTAWIWIWMQTPVGIDIFIKGDPQQQWIDGPVRHTDCQRGQARFEAEPPDQQRQLRCCRNVVDAAQDKDWGKYFYAYPPVRDTHIIKMWHHNHQFWIWIADDPPPRDIFIFGADNSSRTQDRDPRDHDD/DDDDDDDDPDADDDAKDKDWDDDQFKIWIWMKGADPPPRWIKIKIKMWGHDNLLFTAKIWIWMQTPVGIDIWIKGDPQQQWIDTPVRHTDCQRGQARFEDEPPDQQRQQRCLSNVPADAQDKDWGWYFYAYPDVRDTGITKMWHHNDQQWIWIADPPPPRDIFIFGHDNSSGTQDGDPRDHDD

Organism: Pseudomonas aeruginosa (strain ATCC 15692 / DSM 22644 / CIP 104116 / JCM 14847 / LMG 12228 / 1C / PRS 101 / PAO1) (NCBI:txid208964)

Solvent-accessible surface area: 16898 Å² total

Radius of gyration: 24.77 Å; Cα contacts (8 Å, |Δi|>4): 990; chains: 2; bounding box: 47×38×73 Å

Sequence (368 aa):
SRDRLYTWAGLWRSSPSSSWEALRLEDDQAESQLRAPDERSGLPYQLDYRLRWDADWHLREAVFHVESEETGVRKLHLLLADGRGHWQDGDGEALPAFDGCLDIDIWPSPFTNTFPIRRLGLADGQRAEIRALYIEAPALEPRSSRQAYTRLDASHYLYENLEGSAFKAVVLLVDEQGLVIDYPGLFQRLDRLYTWAGLWRSPSSSWEALRLEDDQAESQLRAPDERSGLPYQLDYRLRWDADWHLREAVFHVESETGVRKLHLLADGRRGHWQDGDGEALPAFDGCLDIDIWPSPFTNTFPIRRLGLADGQRAEIRALYIEAPALEPRSSRQAYTRLDASHYLYENLEGSAFKAVLLVDEQGLVIDYPGLFQRL

InterPro domains:
  IPR009467 Putative glycolipid-binding protein [PF06475] (17-186)